Protein AF-A0A928H5A0-F1 (afdb_monomer)

Solvent-accessible surface area (backbone atoms only — not comparable to full-atom values): 13678 Å² total; per-residue (Å²): 133,86,85,81,80,83,84,79,77,82,73,84,65,87,88,80,68,80,85,74,79,87,71,82,87,74,83,86,79,90,77,92,76,85,83,82,82,86,88,81,86,90,82,89,84,84,91,77,84,89,78,92,80,85,87,81,95,70,98,66,82,76,74,80,77,71,81,74,79,75,73,83,74,81,59,78,70,88,82,48,102,84,57,83,50,52,61,62,89,59,75,51,69,45,74,46,81,46,41,44,60,44,55,67,36,49,32,40,44,35,41,38,44,30,58,39,36,42,27,68,30,45,38,36,37,41,37,41,32,45,30,36,40,34,24,37,31,39,40,41,39,38,29,46,39,32,34,21,41,37,27,64,19,38,42,36,24,47,32,38,39,19,34,28,36,47,21,40,41,40,28,45,32,37,38,29,27,82,68,70,47,49,92,68,46,81,84,61,82,82,64,81,82,34,60,20,38,39,38,27,46,35,36,38,32,69,55,36,27,42,36,36,17,66,37,26,38,24,85,70,25,96,63,38,67,31,64,51,49,41,72,28,113

Radius of gyration: 24.2 Å; Cα contacts (8 Å, |Δi|>4): 482; chains: 1; bounding box: 62×58×75 Å

Secondary structure (DSSP, 8-state):
------------S---------PPPPPPP-----------S------------------------------------TTSTT-------S---EEEEEEEEE-S-SEEEEEEEEEEEE-SSEEEEEEEEEEEEEEEEEEEEEEEEEEEEEE-SEEEEEEEEEEEE-SEEEEEEEEE-TTTTTTT-TT--------EEEEEEEEEESSSEEEEEEEEE-TTSSSSEEEEEEEE-

Mean predicted aligned error: 14.77 Å

Sequence (233 aa):
MPESWLLVEKSDKCVVTPESPEIPEASPEKNDFQLISNDNLFAENVDFFPADDPERDVPGVLPAQSDEKKSPVYLQLQYIPFLDYYVYSKEENVTGLAFGYHLPQREINGVSVALLQLFNNEKNGFSVSLIDLCGNFCGMSMFLAGGAVNNDGCLVGLWNVTENNRGVQIGIFNQAAAKAMENFSPDMEISERGFGVQAGLINYSDSPGIQFGLWNSNPNSLIPHFPIFNICL

Structure (mmCIF, N/CA/C/O backbone):
data_AF-A0A928H5A0-F1
#
_entry.id   AF-A0A928H5A0-F1
#
loop_
_atom_site.group_PDB
_atom_site.id
_atom_site.type_symbol
_atom_site.label_atom_id
_atom_site.label_alt_id
_atom_site.label_comp_id
_atom_site.label_asym_id
_atom_site.label_entity_id
_atom_site.label_seq_id
_atom_site.pdbx_PDB_ins_code
_atom_site.Cartn_x
_atom_site.Cartn_y
_atom_site.Cartn_z
_atom_site.occupancy
_atom_site.B_iso_or_equiv
_atom_site.auth_seq_id
_atom_site.auth_comp_id
_atom_site.auth_asym_id
_atom_site.auth_atom_id
_atom_site.pdbx_PDB_model_num
ATOM 1 N N . MET A 1 1 ? -28.726 -24.945 30.858 1.00 41.50 1 MET A N 1
ATOM 2 C CA . MET A 1 1 ? -28.192 -24.755 29.493 1.00 41.50 1 MET A CA 1
ATOM 3 C C . MET A 1 1 ? -26.720 -24.423 29.661 1.00 41.50 1 MET A C 1
ATOM 5 O O . MET A 1 1 ? -26.465 -23.525 30.452 1.00 41.50 1 MET A O 1
ATOM 9 N N . PRO A 1 2 ? -25.766 -25.175 29.088 1.00 44.97 2 PRO A N 1
ATOM 10 C CA . PRO A 1 2 ? -24.357 -24.857 29.266 1.00 44.97 2 PRO A CA 1
ATOM 11 C C . PRO A 1 2 ? -23.933 -23.799 28.242 1.00 44.97 2 PRO A C 1
ATOM 13 O O . PRO A 1 2 ? -24.264 -23.901 27.062 1.00 44.97 2 PRO A O 1
ATOM 16 N N . GLU A 1 3 ? -23.231 -22.778 28.720 1.00 41.94 3 GLU A N 1
ATOM 17 C CA . GLU A 1 3 ? -22.610 -21.734 27.910 1.00 41.94 3 GLU A CA 1
ATOM 18 C C . GLU A 1 3 ? -21.388 -22.320 27.194 1.00 41.94 3 GLU A C 1
ATOM 20 O O . GLU A 1 3 ? -20.433 -22.769 27.829 1.00 41.94 3 GLU A O 1
ATOM 25 N N . SER A 1 4 ? -21.426 -22.361 25.863 1.00 37.62 4 SER A N 1
ATOM 26 C CA . SER A 1 4 ? -20.261 -22.688 25.044 1.00 37.62 4 SER A CA 1
ATOM 27 C C . SER A 1 4 ? -19.461 -21.413 24.788 1.00 37.62 4 SER A C 1
ATOM 29 O O . SER A 1 4 ? -19.920 -20.526 24.069 1.00 37.62 4 SER A O 1
ATOM 31 N N . TRP A 1 5 ? -18.268 -21.331 25.369 1.00 30.44 5 TRP A N 1
ATOM 32 C CA . TRP A 1 5 ? -17.300 -20.274 25.092 1.00 30.44 5 TRP A CA 1
ATOM 33 C C . TRP A 1 5 ? -16.600 -20.569 23.762 1.00 30.44 5 TRP A C 1
ATOM 35 O O . TRP A 1 5 ? -16.029 -21.645 23.584 1.00 30.44 5 TRP A O 1
ATOM 45 N N . LEU A 1 6 ? -16.670 -19.626 22.822 1.00 28.92 6 LEU A N 1
ATOM 46 C CA . LEU A 1 6 ? -15.953 -19.694 21.552 1.00 28.92 6 LEU A CA 1
ATOM 47 C C . LEU A 1 6 ? -14.521 -19.189 21.791 1.00 28.92 6 LEU A C 1
ATOM 49 O O . LEU A 1 6 ? -14.300 -17.992 21.963 1.00 28.92 6 LEU A O 1
ATOM 53 N N . LEU A 1 7 ? -13.557 -20.106 21.854 1.00 27.73 7 LEU A N 1
ATOM 54 C CA . LEU A 1 7 ? -12.134 -19.771 21.838 1.00 27.73 7 LEU A CA 1
ATOM 55 C C . LEU A 1 7 ? -11.761 -19.362 20.410 1.00 27.73 7 LEU A C 1
ATOM 57 O O . LEU A 1 7 ? -11.693 -20.205 19.520 1.00 27.73 7 LEU A O 1
ATOM 61 N N . VAL A 1 8 ? -11.563 -18.062 20.191 1.00 31.52 8 VAL A N 1
ATOM 62 C CA . VAL A 1 8 ? -10.936 -17.548 18.970 1.00 31.52 8 VAL A CA 1
ATOM 63 C C . VAL A 1 8 ? -9.432 -17.568 19.206 1.00 31.52 8 VAL A C 1
ATOM 65 O O . VAL A 1 8 ? -8.912 -16.813 20.026 1.00 31.52 8 VAL A O 1
ATOM 68 N N . GLU A 1 9 ? -8.749 -18.487 18.534 1.00 31.48 9 GLU A N 1
ATOM 69 C CA . GLU A 1 9 ? -7.294 -18.588 18.543 1.00 31.48 9 GLU A CA 1
ATOM 70 C C . GLU A 1 9 ? -6.716 -17.376 17.792 1.00 31.48 9 GLU A C 1
ATOM 72 O O . GLU A 1 9 ? -7.108 -17.097 16.656 1.00 31.48 9 GLU A O 1
ATOM 77 N N . LYS A 1 10 ? -5.826 -16.610 18.436 1.00 33.09 10 LYS A N 1
ATOM 78 C CA . LYS A 1 10 ? -5.051 -15.562 17.760 1.00 33.09 10 LYS A CA 1
ATOM 79 C C . LYS A 1 10 ? -4.109 -16.248 16.772 1.00 33.09 10 LYS A C 1
ATOM 81 O O . LYS A 1 10 ? -3.171 -16.915 17.197 1.00 33.09 10 LYS A O 1
ATOM 86 N N . SER A 1 11 ? -4.353 -16.100 15.471 1.00 35.69 11 SER A N 1
ATOM 87 C CA . SER A 1 11 ? -3.344 -16.442 14.471 1.00 35.69 11 SER A CA 1
ATOM 88 C C . SER A 1 11 ? -2.345 -15.293 14.402 1.00 35.69 11 SER A C 1
ATOM 90 O O . SER A 1 11 ? -2.571 -14.294 13.717 1.00 35.69 11 SER A O 1
ATOM 92 N N . ASP A 1 12 ? -1.257 -15.413 15.150 1.00 39.09 12 ASP A N 1
ATOM 93 C CA . ASP A 1 12 ? -0.116 -14.530 14.977 1.00 39.09 12 ASP A CA 1
ATOM 94 C C . ASP A 1 12 ? 0.499 -14.855 13.608 1.00 39.09 12 ASP A C 1
ATOM 96 O O . ASP A 1 12 ? 0.921 -15.988 13.371 1.00 39.09 12 ASP A O 1
ATOM 100 N N . LYS A 1 13 ? 0.562 -13.845 12.734 1.00 46.81 13 LYS A N 1
ATOM 101 C CA . LYS A 1 13 ? 1.105 -13.838 11.361 1.00 46.81 13 LYS A CA 1
ATOM 102 C C . LYS A 1 13 ? 0.076 -14.088 10.260 1.00 46.81 13 LYS A C 1
ATOM 104 O O . LYS A 1 13 ? -0.617 -15.103 10.215 1.00 46.81 13 LYS A O 1
ATOM 109 N N . CYS A 1 14 ? 0.082 -13.183 9.282 1.00 44.22 14 CYS A N 1
ATOM 110 C CA . CYS A 1 14 ? -0.373 -13.503 7.940 1.00 44.22 14 CYS A CA 1
ATOM 111 C C . CYS A 1 14 ? 0.508 -14.623 7.391 1.00 44.22 14 CYS A C 1
ATOM 113 O O . CYS A 1 14 ? 1.639 -14.405 6.964 1.00 44.22 14 CYS A O 1
ATOM 115 N N . VAL A 1 15 ? 0.002 -15.853 7.478 1.00 42.94 15 VAL A N 1
ATOM 116 C CA . VAL A 1 15 ? 0.653 -17.044 6.935 1.00 42.94 15 VAL A CA 1
ATOM 117 C C . VAL A 1 15 ? 0.551 -16.983 5.415 1.00 42.94 15 VAL A C 1
ATOM 119 O O . VAL A 1 15 ? -0.322 -17.586 4.799 1.00 42.94 15 VAL A O 1
ATOM 122 N N . VAL A 1 16 ? 1.458 -16.228 4.806 1.00 42.97 16 VAL A N 1
ATOM 123 C CA . VAL A 1 16 ? 1.854 -16.412 3.412 1.00 42.97 16 VAL A CA 1
ATOM 124 C C . VAL A 1 16 ? 3.379 -16.441 3.369 1.00 42.97 16 VAL A C 1
ATOM 126 O O . VAL A 1 16 ? 4.033 -15.532 2.877 1.00 42.97 16 VAL A O 1
ATOM 129 N N . THR A 1 17 ? 3.969 -17.503 3.913 1.00 39.25 17 THR A N 1
ATOM 130 C CA . THR A 1 17 ? 5.340 -17.892 3.570 1.00 39.25 17 THR A CA 1
ATOM 131 C C . THR A 1 17 ? 5.274 -19.244 2.871 1.00 39.25 17 THR A C 1
ATOM 133 O O . THR A 1 17 ? 4.895 -20.221 3.521 1.00 39.25 17 THR A O 1
ATOM 136 N N . PRO A 1 18 ? 5.635 -19.365 1.580 1.00 39.75 18 PRO A N 1
ATOM 137 C CA . PRO A 1 18 ? 6.212 -20.622 1.133 1.00 39.75 18 PRO A CA 1
ATOM 138 C C . PRO A 1 18 ? 7.472 -20.851 1.976 1.00 39.75 18 PRO A C 1
ATOM 140 O O . PRO A 1 18 ? 8.288 -19.940 2.119 1.00 39.75 18 PRO A O 1
ATOM 143 N N . GLU A 1 19 ? 7.595 -22.022 2.597 1.00 34.44 19 GLU A N 1
ATOM 144 C CA . GLU A 1 19 ? 8.807 -22.411 3.320 1.00 34.44 19 GLU A CA 1
ATOM 145 C C . GLU A 1 19 ? 10.013 -22.230 2.384 1.00 34.44 19 GLU A C 1
ATOM 147 O O . GLU A 1 19 ? 10.126 -22.897 1.353 1.00 34.44 19 GLU A O 1
ATOM 152 N N . SER A 1 20 ? 10.877 -21.264 2.702 1.00 44.88 20 SER A N 1
ATOM 153 C CA . SER A 1 20 ? 12.145 -21.077 2.003 1.00 44.88 20 SER A CA 1
ATOM 154 C C . SER A 1 20 ? 13.068 -22.244 2.370 1.00 44.88 20 SER A C 1
ATOM 156 O O . SER A 1 20 ? 13.156 -22.574 3.556 1.00 44.88 20 SER A O 1
ATOM 158 N N . PRO A 1 21 ? 13.743 -22.896 1.406 1.00 49.06 21 PRO A N 1
ATOM 159 C CA . PRO A 1 21 ? 14.690 -23.960 1.711 1.00 49.06 21 PRO A CA 1
ATOM 160 C C . PRO A 1 21 ? 15.817 -23.426 2.603 1.00 49.06 21 PRO A C 1
ATOM 162 O O . PRO A 1 21 ? 16.403 -22.385 2.312 1.00 49.06 21 PRO A O 1
ATOM 165 N N . GLU A 1 22 ? 16.113 -24.157 3.681 1.00 44.28 22 GLU A N 1
ATOM 166 C CA . GLU A 1 22 ? 17.190 -23.854 4.627 1.00 44.28 22 GLU A CA 1
ATOM 167 C C . GLU A 1 22 ? 18.517 -23.635 3.880 1.00 44.28 22 GLU A C 1
ATOM 169 O O . GLU A 1 22 ? 19.113 -24.564 3.329 1.00 44.28 22 GLU A O 1
ATOM 174 N N . ILE A 1 23 ? 18.982 -22.384 3.846 1.00 55.59 23 ILE A N 1
ATOM 175 C CA . ILE A 1 23 ? 20.331 -22.041 3.397 1.00 55.59 23 ILE A CA 1
ATOM 176 C C . ILE A 1 23 ? 21.262 -22.262 4.599 1.00 55.59 23 ILE A C 1
ATOM 178 O O . ILE A 1 23 ? 20.993 -21.712 5.668 1.00 55.59 23 ILE A O 1
ATOM 182 N N . PRO A 1 24 ? 22.342 -23.053 4.470 1.00 51.69 24 PRO A N 1
ATOM 183 C CA . PRO A 1 24 ? 23.250 -23.326 5.578 1.00 51.69 24 PRO A CA 1
ATOM 184 C C . PRO A 1 24 ? 23.910 -22.042 6.100 1.00 51.69 24 PRO A C 1
ATOM 186 O O . PRO A 1 24 ? 24.452 -21.250 5.328 1.00 51.69 24 PRO A O 1
ATOM 189 N N . GLU A 1 25 ? 23.876 -21.873 7.424 1.00 47.62 25 GLU A N 1
ATOM 190 C CA . GLU A 1 25 ? 24.468 -20.753 8.157 1.00 47.62 25 GLU A CA 1
ATOM 191 C C . GLU A 1 25 ? 25.970 -20.611 7.858 1.00 47.62 25 GLU A C 1
ATOM 193 O O . GLU A 1 25 ? 26.783 -21.483 8.178 1.00 47.62 25 GLU A O 1
ATOM 198 N N . ALA A 1 26 ? 26.353 -19.480 7.264 1.00 53.47 26 ALA A N 1
ATOM 199 C CA . ALA A 1 26 ? 27.740 -19.036 7.207 1.00 53.47 26 ALA A CA 1
ATOM 200 C C . ALA A 1 26 ? 28.084 -18.275 8.501 1.00 53.47 26 ALA A C 1
ATOM 202 O O . ALA A 1 26 ? 27.326 -17.413 8.945 1.00 53.47 26 ALA A O 1
ATOM 203 N N . SER A 1 27 ? 29.229 -18.597 9.112 1.00 51.09 27 SER A N 1
ATOM 204 C CA . SER A 1 27 ? 29.664 -18.008 10.386 1.00 51.09 27 SER A CA 1
ATOM 205 C C . SER A 1 27 ? 29.883 -16.491 10.288 1.00 51.09 27 SER A C 1
ATOM 207 O O . SER A 1 27 ? 30.491 -16.049 9.310 1.00 51.09 27 SER A O 1
ATOM 209 N N . PRO A 1 28 ? 29.491 -15.697 11.301 1.00 54.00 28 PRO A N 1
ATOM 210 C CA . PRO A 1 28 ? 29.568 -14.246 11.221 1.00 54.00 28 PRO A CA 1
ATOM 211 C C . PRO A 1 28 ? 31.008 -13.742 11.376 1.00 54.00 28 PRO A C 1
ATOM 213 O O . PRO A 1 28 ? 31.674 -13.983 12.386 1.00 54.00 28 PRO A O 1
ATOM 216 N N . GLU A 1 29 ? 31.467 -12.991 10.377 1.00 49.50 29 GLU A N 1
ATOM 217 C CA . GLU A 1 29 ? 32.662 -12.154 10.448 1.00 49.50 29 GLU A CA 1
ATOM 218 C C . GLU A 1 29 ? 32.282 -10.829 11.137 1.00 49.50 29 GLU A C 1
ATOM 220 O O . GLU A 1 29 ? 31.370 -10.120 10.707 1.00 49.50 29 GLU A O 1
ATOM 225 N N . LYS A 1 30 ? 32.927 -10.526 12.271 1.00 41.84 30 LYS A N 1
ATOM 226 C CA . LYS A 1 30 ? 32.688 -9.310 13.062 1.00 41.84 30 LYS A CA 1
ATOM 227 C C . LYS A 1 30 ? 33.151 -8.073 12.291 1.00 41.84 30 LYS A C 1
ATOM 229 O O . LYS A 1 30 ? 34.352 -7.887 12.121 1.00 41.84 30 LYS A O 1
ATOM 234 N N . ASN A 1 31 ? 32.218 -7.195 11.933 1.00 41.00 31 ASN A N 1
ATOM 235 C CA . ASN A 1 31 ? 32.516 -5.820 11.541 1.00 41.00 31 ASN A CA 1
ATOM 236 C C . ASN A 1 31 ? 32.052 -4.865 12.646 1.00 41.00 31 ASN A C 1
ATOM 238 O O . ASN A 1 31 ? 30.856 -4.673 12.856 1.00 41.00 31 ASN A O 1
ATOM 242 N N . ASP A 1 32 ? 33.017 -4.274 13.350 1.00 40.28 32 ASP A N 1
ATOM 243 C CA . ASP A 1 32 ? 32.800 -3.208 14.325 1.00 40.28 32 ASP A CA 1
ATOM 244 C C . ASP A 1 32 ? 32.528 -1.889 13.582 1.00 40.28 32 ASP A C 1
ATOM 246 O O . ASP A 1 32 ? 33.452 -1.215 13.124 1.00 40.28 32 ASP A O 1
ATOM 250 N N . PHE A 1 33 ? 31.256 -1.504 13.461 1.00 34.72 33 PHE A N 1
ATOM 251 C CA . PHE A 1 33 ? 30.864 -0.152 13.057 1.00 34.72 33 PHE A CA 1
ATOM 252 C C . PHE A 1 33 ? 30.368 0.625 14.280 1.00 34.72 33 PHE A C 1
ATOM 254 O O . PHE A 1 33 ? 29.352 0.288 14.883 1.00 34.72 33 PHE A O 1
ATOM 261 N N . GLN A 1 34 ? 31.100 1.680 14.645 1.00 34.31 34 GLN A N 1
ATOM 262 C CA . GLN A 1 34 ? 30.670 2.662 15.639 1.00 34.31 34 GLN A CA 1
ATOM 263 C C . GLN A 1 34 ? 29.741 3.683 14.973 1.00 34.31 34 GLN A C 1
ATOM 265 O O . GLN A 1 34 ? 30.160 4.428 14.087 1.00 34.31 34 GLN A O 1
ATOM 270 N N . LEU A 1 35 ? 28.484 3.726 15.413 1.00 33.41 35 LEU A N 1
ATOM 271 C CA . LEU A 1 35 ? 27.565 4.824 15.123 1.00 33.41 35 LEU A CA 1
ATOM 272 C C . LEU A 1 35 ? 27.894 6.000 16.051 1.00 33.41 35 LEU A C 1
ATOM 274 O O . LEU A 1 35 ? 27.814 5.882 17.271 1.00 33.41 35 LEU A O 1
ATOM 278 N N . ILE A 1 36 ? 28.274 7.132 15.460 1.00 37.38 36 ILE A N 1
ATOM 279 C CA . ILE A 1 36 ? 28.387 8.422 16.144 1.00 37.38 36 ILE A CA 1
ATOM 280 C C . ILE A 1 36 ? 26.985 9.044 16.134 1.00 37.38 36 ILE A C 1
ATOM 282 O O . ILE A 1 36 ? 26.473 9.357 15.058 1.00 37.38 36 ILE A O 1
ATOM 286 N N . SER A 1 37 ? 26.356 9.203 17.305 1.00 38.47 37 SER A N 1
ATOM 287 C CA . SER A 1 37 ? 25.115 9.975 17.431 1.00 38.47 37 SER A CA 1
ATOM 288 C C . SER A 1 37 ? 25.428 11.473 17.360 1.00 38.47 37 SER A C 1
ATOM 290 O O . SER A 1 37 ? 26.346 11.970 18.014 1.00 38.47 37 SER A O 1
ATOM 292 N N . ASN A 1 38 ? 24.678 12.199 16.529 1.00 35.91 38 ASN A N 1
ATOM 293 C CA . ASN A 1 38 ? 24.663 13.660 16.505 1.00 35.91 38 ASN A CA 1
ATOM 294 C C . ASN A 1 38 ? 23.478 14.140 17.349 1.00 35.91 38 ASN A C 1
ATOM 296 O O . ASN A 1 38 ? 22.440 14.529 16.820 1.00 35.91 38 ASN A O 1
ATOM 300 N N . ASP A 1 39 ? 23.653 14.120 18.666 1.00 39.00 39 ASP A N 1
ATOM 301 C CA . ASP A 1 39 ? 22.759 14.791 19.605 1.00 39.00 39 ASP A CA 1
ATOM 302 C C . ASP A 1 39 ? 23.260 16.222 19.786 1.00 39.00 39 ASP A C 1
ATOM 304 O O . ASP A 1 39 ? 24.138 16.461 20.605 1.00 39.00 39 ASP A O 1
ATOM 308 N N . ASN A 1 40 ? 22.785 17.158 18.959 1.00 40.72 40 ASN A N 1
ATOM 309 C CA . ASN A 1 40 ? 22.860 18.603 19.206 1.00 40.72 40 ASN A CA 1
ATOM 310 C C . ASN A 1 40 ? 22.109 19.349 18.103 1.00 40.72 40 ASN A C 1
ATOM 312 O O . ASN A 1 40 ? 22.703 19.687 17.084 1.00 40.72 40 ASN A O 1
ATOM 316 N N . LEU A 1 41 ? 20.820 19.619 18.308 1.00 38.72 41 LEU A N 1
ATOM 317 C CA . LEU A 1 41 ? 20.119 20.803 17.795 1.00 38.72 41 LEU A CA 1
ATOM 318 C C . LEU A 1 41 ? 18.719 20.821 18.425 1.00 38.72 41 LEU A C 1
ATOM 320 O O . LEU A 1 41 ? 17.993 19.841 18.324 1.00 38.72 41 LEU A O 1
ATOM 324 N N . PHE A 1 42 ? 18.370 21.949 19.052 1.00 37.38 42 PHE A N 1
ATOM 325 C CA . PHE A 1 42 ? 17.118 22.264 19.766 1.00 37.38 42 PHE A CA 1
ATOM 326 C C . PHE A 1 42 ? 17.074 21.976 21.277 1.00 37.38 42 PHE A C 1
ATOM 328 O O . PHE A 1 42 ? 16.190 21.299 21.790 1.00 37.38 42 PHE A O 1
ATOM 335 N N . ALA A 1 43 ? 17.971 22.635 22.007 1.00 36.62 43 ALA A N 1
ATOM 336 C CA . ALA A 1 43 ? 17.655 23.212 23.313 1.00 36.62 43 ALA A CA 1
ATOM 337 C C . ALA A 1 43 ? 18.033 24.704 23.272 1.00 36.62 43 ALA A C 1
ATOM 339 O O . ALA A 1 43 ? 18.949 25.036 22.523 1.00 36.62 43 ALA A O 1
ATOM 340 N N . GLU A 1 44 ? 17.328 25.530 24.061 1.00 35.38 44 GLU A N 1
ATOM 341 C CA . GLU A 1 44 ? 17.400 27.004 24.247 1.00 35.38 44 GLU A CA 1
ATOM 342 C C . GLU A 1 44 ? 16.158 27.751 23.701 1.00 35.38 44 GLU A C 1
ATOM 344 O O . GLU A 1 44 ? 15.807 27.606 22.537 1.00 35.38 44 GLU A O 1
ATOM 349 N N . ASN A 1 45 ? 15.399 28.583 24.429 1.00 34.81 45 ASN A N 1
ATOM 350 C CA . ASN A 1 45 ? 15.521 29.183 25.763 1.00 34.81 45 ASN A CA 1
ATOM 351 C C . ASN A 1 45 ? 14.118 29.600 26.256 1.00 34.81 45 ASN A C 1
ATOM 353 O O . ASN A 1 45 ? 13.420 30.321 25.542 1.00 34.81 45 ASN A O 1
ATOM 357 N N . VAL A 1 46 ? 13.727 29.232 27.481 1.00 37.25 46 VAL A N 1
ATOM 358 C CA . VAL A 1 46 ? 12.761 30.015 28.275 1.00 37.25 46 VAL A CA 1
ATOM 359 C C . VAL A 1 46 ? 13.254 30.037 29.718 1.00 37.25 46 VAL A C 1
ATOM 361 O O . VAL A 1 46 ? 13.154 29.047 30.439 1.00 37.25 46 VAL A O 1
ATOM 364 N N . ASP A 1 47 ? 13.800 31.185 30.104 1.00 37.62 47 ASP A N 1
ATOM 365 C CA . ASP A 1 47 ? 14.247 31.502 31.454 1.00 37.62 47 ASP A CA 1
ATOM 366 C C . ASP A 1 47 ? 13.058 31.669 32.411 1.00 37.62 47 ASP A C 1
ATOM 368 O O . ASP A 1 47 ? 12.122 32.423 32.134 1.00 37.62 47 ASP A O 1
ATOM 372 N N . PHE A 1 48 ? 13.136 31.042 33.585 1.00 42.06 48 PHE A N 1
ATOM 373 C CA . PHE A 1 48 ? 12.395 31.466 34.773 1.00 42.06 48 PHE A CA 1
ATOM 374 C C . PHE A 1 48 ? 13.370 31.658 35.940 1.00 42.06 48 PHE A C 1
ATOM 376 O O . PHE A 1 48 ? 14.236 30.826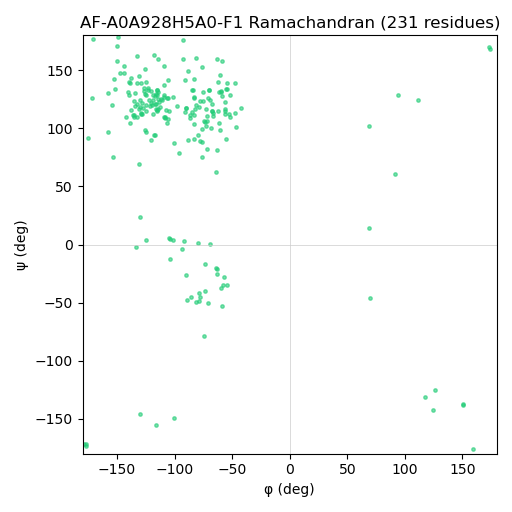 36.199 1.00 42.06 48 PHE A O 1
ATOM 383 N N . PHE A 1 49 ? 13.221 32.805 36.603 1.00 43.59 49 PHE A N 1
ATOM 384 C CA . PHE A 1 49 ? 14.030 33.301 37.719 1.00 43.59 49 PHE A CA 1
ATOM 385 C C . PHE A 1 49 ? 14.050 32.368 38.947 1.00 43.59 49 PHE A C 1
ATOM 387 O O . PHE A 1 49 ? 13.116 31.585 39.139 1.00 43.59 49 PHE A O 1
ATOM 394 N N . PRO A 1 50 ? 15.078 32.493 39.813 1.00 50.16 50 PRO A N 1
ATOM 395 C CA . PRO A 1 50 ? 15.305 31.597 40.935 1.00 50.16 50 PRO A CA 1
ATOM 396 C C . PRO A 1 50 ? 14.448 31.994 42.141 1.00 50.16 50 PRO A C 1
ATOM 398 O O . PRO A 1 50 ? 14.283 33.177 42.442 1.00 50.16 50 PRO A O 1
ATOM 401 N N . ALA A 1 51 ? 13.952 30.995 42.864 1.00 46.53 51 ALA A N 1
ATOM 402 C CA . ALA A 1 51 ? 13.573 31.149 44.258 1.00 46.53 51 ALA A CA 1
ATOM 403 C C . ALA A 1 51 ? 14.486 30.240 45.081 1.00 46.53 51 ALA A C 1
ATOM 405 O O . ALA A 1 51 ? 14.498 29.023 44.896 1.00 46.53 51 ALA A O 1
ATOM 406 N N . ASP A 1 52 ? 15.277 30.882 45.932 1.00 55.09 52 ASP A N 1
ATOM 407 C CA . ASP A 1 52 ? 16.043 30.276 47.009 1.00 55.09 52 ASP A CA 1
ATOM 408 C C . ASP A 1 52 ? 15.144 29.394 47.888 1.00 55.09 52 ASP A C 1
ATOM 410 O O . ASP A 1 52 ? 14.137 29.876 48.406 1.00 55.09 52 ASP A O 1
ATOM 414 N N . ASP A 1 53 ? 15.545 28.145 48.128 1.00 55.34 53 ASP A N 1
ATOM 415 C CA . ASP A 1 53 ? 15.308 27.505 49.427 1.00 55.34 53 ASP A CA 1
ATOM 416 C C . ASP A 1 53 ? 16.368 26.411 49.676 1.00 55.34 53 ASP A C 1
ATOM 418 O O . ASP A 1 53 ? 16.501 25.488 48.862 1.00 55.34 53 ASP A O 1
ATOM 422 N N . PRO A 1 54 ? 17.177 26.511 50.746 1.00 58.22 54 PRO A N 1
ATOM 423 C CA . PRO A 1 54 ? 18.189 25.523 51.074 1.00 58.22 54 PRO A CA 1
ATOM 424 C C . PRO A 1 54 ? 17.618 24.395 51.950 1.00 58.22 54 PRO A C 1
ATOM 426 O O . PRO A 1 54 ? 16.762 24.602 52.802 1.00 58.22 54 PRO A O 1
ATOM 429 N N . GLU A 1 55 ? 18.202 23.209 51.780 1.00 56.50 55 GLU A N 1
ATOM 430 C CA . GLU A 1 55 ? 18.193 22.085 52.726 1.00 56.50 55 GLU A CA 1
ATOM 431 C C . GLU A 1 55 ? 16.861 21.354 52.976 1.00 56.50 55 GLU A C 1
ATOM 433 O O . GLU A 1 55 ? 16.073 21.696 53.858 1.00 56.50 55 GLU A O 1
ATOM 438 N N . ARG A 1 56 ? 16.721 20.180 52.339 1.00 44.12 56 ARG A N 1
ATOM 439 C CA . ARG A 1 56 ? 16.233 18.972 53.031 1.00 44.12 56 ARG A CA 1
ATOM 440 C C . ARG A 1 56 ? 16.652 17.691 52.310 1.00 44.12 56 ARG A C 1
ATOM 442 O O . ARG A 1 56 ? 15.980 17.219 51.398 1.00 44.12 56 ARG A O 1
ATOM 449 N N . ASP A 1 57 ? 17.745 17.110 52.792 1.00 55.47 57 ASP A N 1
ATOM 450 C CA . ASP A 1 57 ? 18.078 15.702 52.588 1.00 55.47 57 ASP A CA 1
ATOM 451 C C . ASP A 1 57 ? 17.066 14.826 53.336 1.00 55.47 57 ASP A C 1
ATOM 453 O O . ASP A 1 57 ? 17.007 14.830 54.570 1.00 55.47 57 ASP A O 1
ATOM 457 N N . VAL A 1 58 ? 16.281 14.045 52.592 1.00 60.50 58 VAL A N 1
ATOM 458 C CA . VAL A 1 58 ? 15.576 12.878 53.131 1.00 60.50 58 VAL A CA 1
ATOM 459 C C . VAL A 1 58 ? 15.690 11.734 52.115 1.00 60.50 58 VAL A C 1
ATOM 461 O O . VAL A 1 58 ? 15.140 11.847 51.020 1.00 60.50 58 VAL A O 1
ATOM 464 N N . PRO A 1 59 ? 16.360 10.612 52.440 1.00 55.66 59 PRO A N 1
ATOM 465 C CA . PRO A 1 59 ? 16.347 9.421 51.602 1.00 55.66 59 PRO A CA 1
ATOM 466 C C . PRO A 1 59 ? 15.002 8.710 51.792 1.00 55.66 59 PRO A C 1
ATOM 468 O O . PRO A 1 59 ? 14.826 7.878 52.680 1.00 55.66 59 PRO A O 1
ATOM 471 N N . GLY A 1 60 ? 14.019 9.103 50.984 1.00 50.69 60 GLY A N 1
ATOM 472 C CA . GLY A 1 60 ? 12.691 8.505 50.940 1.00 50.69 60 GLY A CA 1
ATOM 473 C C . GLY A 1 60 ? 12.526 7.677 49.674 1.00 50.69 60 GLY A C 1
ATOM 474 O O . GLY A 1 60 ? 12.547 8.217 48.573 1.00 50.69 60 GLY A O 1
ATOM 475 N N . VAL A 1 61 ? 12.358 6.367 49.848 1.00 58.44 61 VAL A N 1
ATOM 476 C CA . VAL A 1 61 ? 11.894 5.422 48.826 1.00 58.44 61 VAL A CA 1
ATOM 477 C C . VAL A 1 61 ? 10.732 6.054 48.056 1.00 58.44 61 VAL A C 1
ATOM 479 O O . VAL A 1 61 ? 9.697 6.357 48.653 1.00 58.44 61 VAL A O 1
ATOM 482 N N . LEU A 1 62 ?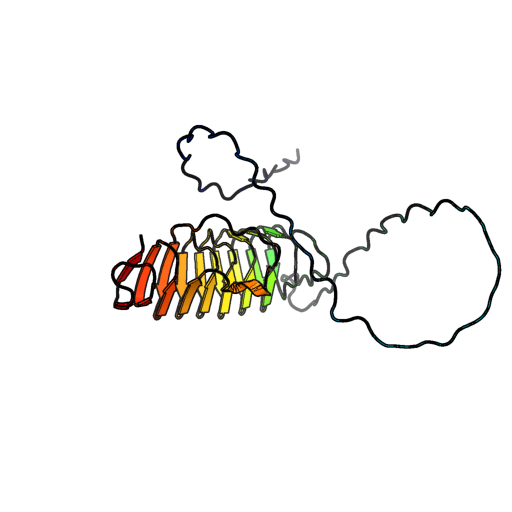 10.910 6.272 46.749 1.00 54.78 62 LEU A N 1
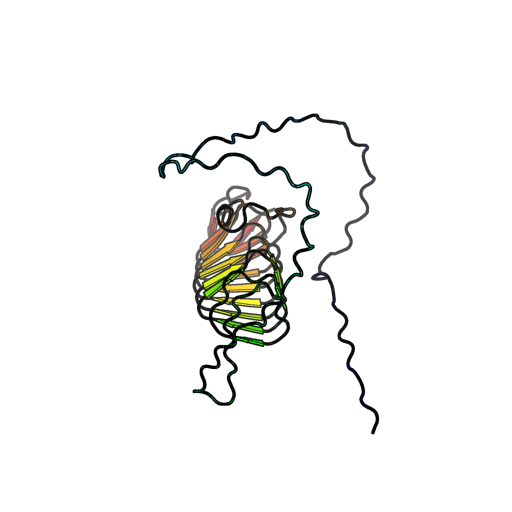ATOM 483 C CA . LEU A 1 62 ? 9.828 6.728 45.881 1.00 54.78 62 LEU A CA 1
ATOM 484 C C . LEU A 1 62 ? 8.677 5.715 46.003 1.00 54.78 62 LEU A C 1
ATOM 486 O O . LEU A 1 62 ? 8.909 4.522 45.779 1.00 54.78 62 LEU A O 1
ATOM 490 N N . PRO A 1 63 ? 7.458 6.134 46.387 1.00 55.56 63 PRO A N 1
ATOM 491 C CA . PRO A 1 63 ? 6.323 5.231 46.367 1.00 55.56 63 PRO A CA 1
ATOM 492 C C . PRO A 1 63 ? 6.137 4.760 44.928 1.00 55.56 63 PRO A C 1
ATOM 494 O O . PRO A 1 63 ? 6.152 5.573 44.002 1.00 55.56 63 PRO A O 1
ATOM 497 N N . ALA A 1 64 ? 5.994 3.445 44.749 1.00 56.62 64 ALA A N 1
ATOM 498 C CA . ALA A 1 64 ? 5.618 2.858 43.475 1.00 56.62 64 ALA A CA 1
ATOM 499 C C . ALA A 1 64 ? 4.413 3.637 42.940 1.00 56.62 64 ALA A C 1
ATOM 501 O O . ALA A 1 64 ? 3.351 3.636 43.569 1.00 56.62 64 ALA A O 1
ATOM 502 N N . GLN A 1 65 ? 4.600 4.359 41.832 1.00 45.38 65 GLN A N 1
ATOM 503 C CA . GLN A 1 65 ? 3.485 4.964 41.126 1.00 45.38 65 GLN A CA 1
ATOM 504 C C . GLN A 1 65 ? 2.597 3.807 40.690 1.00 45.38 65 GLN A C 1
ATOM 506 O O . GLN A 1 65 ? 2.952 3.029 39.811 1.00 45.38 65 GLN A O 1
ATOM 511 N N . SER A 1 66 ? 1.479 3.628 41.388 1.00 51.72 66 SER A N 1
ATOM 512 C CA . SER A 1 66 ? 0.439 2.728 40.932 1.00 51.72 66 SER A CA 1
ATOM 513 C C . SER A 1 66 ? -0.039 3.289 39.605 1.00 51.72 66 SER A C 1
ATOM 515 O O . SER A 1 66 ? -0.569 4.402 39.592 1.00 51.72 66 SER A O 1
ATOM 517 N N . ASP A 1 67 ? 0.179 2.549 38.521 1.00 47.38 67 ASP A N 1
ATOM 518 C CA . ASP A 1 67 ? -0.383 2.844 37.209 1.00 47.38 67 ASP A CA 1
ATOM 519 C C . ASP A 1 67 ? -1.902 2.935 37.351 1.00 47.38 67 ASP A C 1
ATOM 521 O O . ASP A 1 67 ? -2.634 1.941 37.311 1.00 47.38 67 ASP A O 1
ATOM 525 N N . GLU A 1 68 ? -2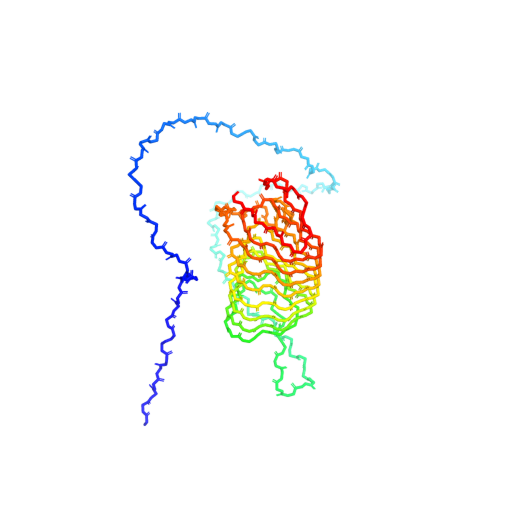.383 4.147 37.608 1.00 48.66 68 GLU A N 1
ATOM 526 C CA . GLU A 1 68 ? -3.792 4.428 37.755 1.00 48.66 68 GLU A CA 1
ATOM 527 C C . GLU A 1 68 ? -4.386 4.227 36.366 1.00 48.66 68 GLU A C 1
ATOM 529 O O . GLU A 1 68 ? -4.207 5.034 35.449 1.00 48.66 68 GLU A O 1
ATOM 534 N N . LYS A 1 69 ? -5.008 3.059 36.184 1.00 43.22 69 LYS A N 1
ATOM 535 C CA . LYS A 1 69 ? -5.627 2.615 34.942 1.00 43.22 69 LYS A CA 1
ATOM 536 C C . LYS A 1 69 ? -6.776 3.570 34.620 1.00 43.22 69 LYS A C 1
ATOM 538 O O . LYS A 1 69 ? -7.928 3.284 34.922 1.00 43.22 69 LYS A O 1
ATOM 543 N N . LYS A 1 70 ? -6.453 4.727 34.027 1.00 41.94 70 LYS A N 1
ATOM 544 C CA . LYS A 1 70 ? -7.427 5.719 33.566 1.00 41.94 70 LYS A CA 1
ATOM 545 C C . LYS A 1 70 ? -8.377 5.016 32.614 1.00 41.94 70 LYS A C 1
ATOM 547 O O . LYS A 1 70 ? -7.951 4.566 31.541 1.00 41.94 70 LYS A O 1
ATOM 552 N N . SER A 1 71 ? -9.623 4.890 33.057 1.00 38.66 71 SER A N 1
ATOM 553 C CA . SER A 1 71 ? -10.729 4.372 32.269 1.00 38.66 71 SER A CA 1
ATOM 554 C C . SER A 1 71 ? -10.848 5.200 30.988 1.00 38.66 71 SER A C 1
ATOM 556 O O . SER A 1 71 ? -10.755 6.429 31.064 1.00 38.66 71 SER A O 1
ATOM 558 N N . PRO A 1 72 ? -11.009 4.569 29.816 1.00 44.59 72 PRO A N 1
ATOM 559 C CA . PRO A 1 72 ? -11.213 5.297 28.570 1.00 44.59 72 PRO A CA 1
ATOM 560 C C . PRO A 1 72 ? -12.407 6.253 28.697 1.00 44.59 72 PRO A C 1
ATOM 562 O O . PRO A 1 72 ? -13.427 5.932 29.312 1.00 44.59 72 PRO A O 1
ATOM 565 N N . VAL A 1 73 ? -12.255 7.457 28.146 1.00 41.12 73 VAL A N 1
ATOM 566 C CA . VAL A 1 73 ? -13.325 8.456 28.089 1.00 41.12 73 VAL A CA 1
ATOM 567 C C . VAL A 1 73 ? -14.186 8.136 26.873 1.00 41.12 73 VAL A C 1
ATOM 569 O O . VAL A 1 73 ? -13.736 8.262 25.738 1.00 41.12 73 VAL A O 1
ATOM 572 N N . TYR A 1 74 ? -15.420 7.702 27.114 1.00 43.22 74 TYR A N 1
ATOM 573 C CA . TYR A 1 74 ? -16.382 7.374 26.068 1.00 43.22 74 TYR A CA 1
ATOM 574 C C . TYR A 1 74 ? -17.198 8.614 25.701 1.00 43.22 74 TYR A C 1
ATOM 576 O O . TYR A 1 74 ? -17.939 9.147 26.526 1.00 43.22 74 TYR A O 1
ATOM 584 N N . LEU A 1 75 ? -17.092 9.061 24.452 1.00 38.97 75 LEU A N 1
ATOM 585 C CA . LEU A 1 75 ? -17.972 10.076 23.877 1.00 38.97 75 LEU A CA 1
ATOM 586 C C . LEU A 1 75 ? -19.019 9.369 23.012 1.00 38.97 75 LEU A C 1
ATOM 588 O O . LEU A 1 75 ? -18.827 9.181 21.815 1.00 38.97 75 LEU A O 1
ATOM 592 N N . GLN A 1 76 ? -20.129 8.956 23.627 1.00 39.97 76 GLN A N 1
ATOM 593 C CA . GLN A 1 76 ? -21.295 8.488 22.877 1.00 39.97 76 GLN A CA 1
ATOM 594 C C . GLN A 1 76 ? -21.981 9.687 22.211 1.00 39.97 76 GLN A C 1
ATOM 596 O O . GLN A 1 76 ? -22.713 10.444 22.850 1.00 39.97 76 GLN A O 1
ATOM 601 N N . LEU A 1 77 ? -21.763 9.860 20.908 1.00 42.09 77 LEU A N 1
ATOM 602 C CA . LEU A 1 77 ? -22.579 10.743 20.075 1.00 42.09 77 LEU A CA 1
ATOM 603 C C . LEU A 1 77 ? -23.891 10.024 19.740 1.00 42.09 77 LEU A C 1
ATOM 605 O O . LEU A 1 77 ? -24.016 9.301 18.755 1.00 42.09 77 LEU A O 1
ATOM 609 N N . GLN A 1 78 ? -24.874 10.202 20.616 1.00 37.19 78 GLN A N 1
ATOM 610 C CA . GLN A 1 78 ? -26.171 9.537 20.573 1.00 37.19 78 GLN A CA 1
ATOM 611 C C . GLN A 1 78 ? -27.084 10.162 19.499 1.00 37.19 78 GLN A C 1
ATOM 613 O O . GLN A 1 78 ? -27.991 10.920 19.822 1.00 37.19 78 GLN A O 1
ATOM 618 N N . TYR A 1 79 ? -26.843 9.887 18.212 1.00 42.25 79 TYR A N 1
ATOM 619 C CA . TYR A 1 79 ? -27.781 10.281 17.140 1.00 42.25 79 TYR A CA 1
ATOM 620 C C . TYR A 1 79 ? -28.100 9.189 16.110 1.00 42.25 79 TYR A C 1
ATOM 622 O O . TYR A 1 79 ? -28.965 9.388 15.259 1.00 42.25 79 TYR A O 1
ATOM 630 N N . ILE A 1 80 ? -27.495 8.003 16.223 1.00 46.53 80 ILE A N 1
ATOM 631 C CA . ILE A 1 80 ? -27.876 6.816 15.449 1.00 46.53 80 ILE A CA 1
ATOM 632 C C . ILE A 1 80 ? -27.894 5.624 16.420 1.00 46.53 80 ILE A C 1
ATOM 634 O O . ILE A 1 80 ? -26.834 5.232 16.899 1.00 46.53 80 ILE A O 1
ATOM 638 N N . PRO A 1 81 ? -29.060 5.033 16.745 1.00 48.06 81 PRO A N 1
ATOM 639 C CA . PRO A 1 81 ? -29.197 4.075 17.852 1.00 48.06 81 PRO A CA 1
ATOM 640 C C . PRO A 1 81 ? -28.505 2.716 17.635 1.00 48.06 81 PRO A C 1
ATOM 642 O O . PRO A 1 81 ? -28.593 1.853 18.500 1.00 48.06 81 PRO A O 1
ATOM 645 N N . PHE A 1 82 ? -27.840 2.511 16.497 1.00 50.44 82 PHE A N 1
ATOM 646 C CA . PHE A 1 82 ? -27.115 1.283 16.154 1.00 50.44 82 PHE A CA 1
ATOM 647 C C . PHE A 1 82 ? -25.646 1.526 15.777 1.00 50.44 82 PHE A C 1
ATOM 649 O O . PHE A 1 82 ? -24.972 0.592 15.350 1.00 50.44 82 PHE A O 1
ATOM 656 N N . LEU A 1 83 ? -25.159 2.767 15.878 1.00 42.31 83 LEU A N 1
ATOM 657 C CA . LEU A 1 83 ? -23.795 3.115 15.492 1.00 42.31 83 LEU A CA 1
ATOM 658 C C . LEU A 1 83 ? -23.032 3.614 16.718 1.00 42.31 83 LEU A C 1
ATOM 660 O O . LEU A 1 83 ? -23.100 4.792 17.068 1.00 42.31 83 LEU A O 1
ATOM 664 N N . ASP A 1 84 ? -22.311 2.703 17.366 1.00 45.44 84 ASP A N 1
ATOM 665 C CA . ASP A 1 84 ? -21.376 3.071 18.421 1.00 45.44 84 ASP A CA 1
ATOM 666 C C . ASP A 1 84 ? -20.157 3.750 17.790 1.00 45.44 84 ASP A C 1
ATOM 668 O O . ASP A 1 84 ? -19.368 3.151 17.057 1.00 45.44 84 ASP A O 1
ATOM 672 N N . TYR A 1 85 ? -20.045 5.051 18.039 1.00 47.59 85 TYR A N 1
ATOM 673 C CA . TYR A 1 85 ? -18.912 5.857 17.622 1.00 47.59 85 TYR A CA 1
ATOM 674 C C . TYR A 1 85 ? -17.870 5.851 18.738 1.00 47.59 85 TYR A C 1
ATOM 676 O O . TYR A 1 85 ? -18.115 6.380 19.824 1.00 47.59 85 TYR A O 1
ATOM 684 N N . TYR A 1 86 ? -16.708 5.257 18.478 1.00 53.84 86 TYR A N 1
ATOM 685 C CA . TYR A 1 86 ? -15.626 5.189 19.452 1.00 53.84 86 TYR A CA 1
ATOM 686 C C . TYR A 1 86 ? -14.513 6.158 19.062 1.00 53.84 86 TYR A C 1
ATOM 688 O O . TYR A 1 86 ? -13.757 5.921 18.124 1.00 53.84 86 TYR A O 1
ATOM 696 N N . VAL A 1 87 ? -14.378 7.249 19.819 1.00 54.34 87 VAL A N 1
ATOM 697 C CA . VAL A 1 87 ? -13.155 8.062 19.796 1.00 54.34 87 VAL A CA 1
ATOM 698 C C . VAL A 1 87 ? -12.154 7.395 20.729 1.00 54.34 87 VAL A C 1
ATOM 700 O O . VAL A 1 87 ? -12.145 7.645 21.934 1.00 54.34 87 VAL A O 1
ATOM 703 N N . TYR A 1 88 ? -11.332 6.502 20.189 1.00 54.06 88 TYR A N 1
ATOM 704 C CA . TYR A 1 88 ? -10.250 5.903 20.960 1.00 54.06 88 TYR A CA 1
ATOM 705 C C . TYR A 1 88 ? -9.123 6.927 21.131 1.00 54.06 88 TYR A C 1
ATOM 707 O O . TYR A 1 88 ? -8.391 7.231 20.197 1.00 54.06 88 TYR A O 1
ATOM 715 N N . SER A 1 89 ? -8.992 7.472 22.341 1.00 47.94 89 SER A N 1
ATOM 716 C CA . SER A 1 89 ? -7.892 8.371 22.729 1.00 47.94 89 SER A CA 1
ATOM 717 C C . SER A 1 89 ? -6.698 7.621 23.345 1.00 47.94 89 SER A C 1
ATOM 719 O O . SER A 1 89 ? -5.760 8.260 23.818 1.00 47.94 89 SER A O 1
ATOM 721 N N . LYS A 1 90 ? -6.737 6.284 23.413 1.00 52.53 90 LYS A N 1
ATOM 722 C CA . LYS A 1 90 ? -5.732 5.466 24.104 1.00 52.53 90 LYS A CA 1
ATOM 723 C C . LYS A 1 90 ? -5.248 4.328 23.205 1.00 52.53 90 LYS A C 1
ATOM 725 O O . LYS A 1 90 ? -6.040 3.787 22.435 1.00 52.53 90 LYS A O 1
ATOM 730 N N . GLU A 1 91 ? -3.963 3.997 23.330 1.00 66.12 91 GLU A N 1
ATOM 731 C CA . GLU A 1 91 ? -3.223 2.940 22.621 1.00 66.12 91 GLU A CA 1
ATOM 732 C C . GLU A 1 91 ? -3.746 1.524 22.935 1.00 66.12 91 GLU A C 1
ATOM 734 O O . GLU A 1 91 ? -3.052 0.693 23.516 1.00 66.12 91 GLU A O 1
ATOM 739 N N . GLU A 1 92 ? -4.996 1.237 22.598 1.00 73.38 92 GLU A N 1
ATOM 740 C CA . GLU A 1 92 ? -5.570 -0.097 22.747 1.00 73.38 92 GLU A CA 1
ATOM 741 C C . GLU A 1 92 ? -5.687 -0.772 21.382 1.00 73.38 92 GLU A C 1
ATOM 743 O O . GLU A 1 92 ? -6.012 -0.130 20.378 1.00 73.38 92 GLU A O 1
ATOM 748 N N . ASN A 1 93 ? -5.409 -2.077 21.352 1.00 82.00 93 ASN A N 1
ATOM 749 C CA . ASN A 1 93 ? -5.624 -2.899 20.169 1.00 82.00 93 ASN A CA 1
ATOM 750 C C . ASN A 1 93 ? -7.136 -3.056 19.984 1.00 82.00 93 ASN A C 1
ATOM 752 O O . ASN A 1 93 ? -7.839 -3.497 20.897 1.00 82.00 93 ASN A O 1
ATOM 756 N N . VAL A 1 94 ? -7.643 -2.720 18.803 1.00 80.62 94 VAL A N 1
ATOM 757 C CA . VAL A 1 94 ? -9.062 -2.852 18.474 1.00 80.62 94 VAL A CA 1
ATOM 758 C C . VAL A 1 94 ? -9.253 -4.152 17.709 1.00 80.62 94 VAL A C 1
ATOM 760 O O . VAL A 1 94 ? -8.693 -4.335 16.633 1.00 80.62 94 VAL A O 1
ATOM 763 N N . THR A 1 95 ? -10.051 -5.065 18.259 1.00 84.44 95 THR A N 1
ATOM 764 C CA . THR A 1 95 ? -10.501 -6.265 17.541 1.00 84.44 95 THR A CA 1
ATOM 765 C C . THR A 1 95 ? -11.995 -6.147 17.268 1.00 84.44 95 THR A C 1
ATOM 767 O O . THR A 1 95 ? -12.768 -5.958 18.205 1.00 84.44 95 THR A O 1
ATOM 770 N N . GLY A 1 96 ? -12.414 -6.252 16.006 1.00 86.62 96 GLY A N 1
ATOM 771 C CA . GLY A 1 96 ? -13.824 -6.154 15.617 1.00 86.62 96 GLY A CA 1
ATOM 772 C C . GLY A 1 96 ? -14.125 -4.972 14.698 1.00 86.62 96 GLY A C 1
ATOM 773 O O . GLY A 1 96 ? -13.473 -4.819 13.672 1.00 86.62 96 GLY A O 1
ATOM 774 N N . LEU A 1 97 ? -15.160 -4.191 15.022 1.00 80.44 97 LEU A N 1
ATOM 775 C CA . LEU A 1 97 ? -15.685 -3.115 14.178 1.00 80.44 97 LEU A CA 1
ATOM 776 C C . LEU A 1 97 ? -15.310 -1.741 14.748 1.00 80.44 97 LEU A C 1
ATOM 778 O O . LEU A 1 97 ? -15.607 -1.458 15.906 1.00 80.44 97 LEU A O 1
ATOM 782 N N . ALA A 1 98 ? -14.689 -0.889 13.935 1.00 81.62 98 ALA A N 1
ATOM 783 C CA . ALA A 1 98 ? -14.201 0.422 14.353 1.00 81.62 98 ALA A CA 1
ATOM 784 C C . ALA A 1 98 ? -14.745 1.541 13.446 1.00 81.62 98 ALA A C 1
ATOM 786 O O . ALA A 1 98 ? -14.730 1.406 12.222 1.00 81.62 98 ALA A O 1
ATOM 787 N N . PHE A 1 99 ? -15.211 2.650 14.034 1.00 82.81 99 PHE A N 1
ATOM 788 C CA . PHE A 1 99 ? -15.748 3.802 13.301 1.00 82.81 99 PHE A CA 1
ATOM 789 C C . PHE A 1 99 ? -15.110 5.121 13.750 1.00 82.81 99 PHE A C 1
ATOM 791 O O . PHE A 1 99 ? -14.998 5.357 14.951 1.00 82.81 99 PHE A O 1
ATOM 798 N N . GLY A 1 100 ? -14.803 6.017 12.804 1.00 83.31 100 GLY A N 1
ATOM 799 C CA . GLY A 1 100 ? -14.544 7.436 13.093 1.00 83.31 100 GLY A CA 1
ATOM 800 C C . GLY A 1 100 ? -13.219 7.996 12.583 1.00 83.31 100 GLY A C 1
ATOM 801 O O . GLY A 1 100 ? -12.963 7.992 11.382 1.00 83.31 100 GLY A O 1
ATOM 802 N N . TYR A 1 101 ? -12.418 8.576 13.474 1.00 80.31 101 TYR A N 1
ATOM 803 C CA . TYR A 1 101 ? -11.051 9.012 13.178 1.00 80.31 101 TYR A CA 1
ATOM 804 C C . TYR A 1 101 ? -10.116 8.161 14.022 1.00 80.31 101 TYR A C 1
ATOM 806 O O . TYR A 1 101 ? -10.264 8.128 15.244 1.00 80.31 101 TYR A O 1
ATOM 814 N N . HIS A 1 102 ? -9.159 7.495 13.385 1.00 80.38 102 HIS A N 1
ATOM 815 C CA . HIS A 1 102 ? -8.165 6.705 14.096 1.00 80.38 102 HIS A CA 1
ATOM 816 C C . HIS A 1 102 ? -6.826 7.417 14.020 1.00 80.38 102 HIS A C 1
ATOM 818 O O . HIS A 1 102 ? -6.211 7.530 12.960 1.00 80.38 102 HIS A O 1
ATOM 824 N N . LEU A 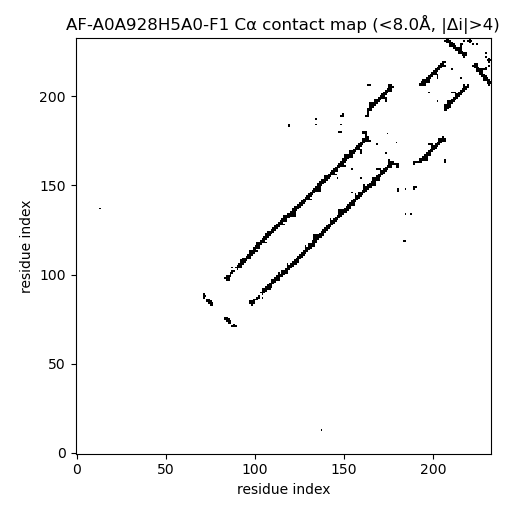1 103 ? -6.424 7.928 15.173 1.00 76.94 103 LEU A N 1
ATOM 825 C CA . LEU A 1 103 ? -5.116 8.507 15.428 1.00 76.94 103 LEU A CA 1
ATOM 826 C C . LEU A 1 103 ? -4.370 7.541 16.357 1.00 76.94 103 LEU A C 1
ATOM 828 O O . LEU A 1 103 ? -5.017 6.744 17.040 1.00 76.94 103 LEU A O 1
ATOM 832 N N . PRO A 1 104 ? -3.033 7.551 16.311 1.00 69.62 104 PRO A N 1
ATOM 833 C CA . PRO A 1 104 ? -2.184 6.363 16.294 1.00 69.62 104 PRO A CA 1
ATOM 834 C C . PRO A 1 104 ? -2.598 5.326 17.339 1.00 69.62 104 PRO A C 1
ATOM 836 O O . PRO A 1 104 ? -2.307 5.458 18.525 1.00 69.62 104 PRO A O 1
ATOM 839 N N . GLN A 1 105 ? -3.303 4.288 16.878 1.00 64.44 105 GLN A N 1
ATOM 840 C CA . GLN A 1 105 ? -3.597 3.107 17.689 1.00 64.44 105 GLN A CA 1
ATOM 841 C C . GLN A 1 105 ? -2.522 2.042 17.466 1.00 64.44 105 GLN A C 1
ATOM 843 O O . GLN A 1 105 ? -1.808 2.059 16.457 1.00 64.44 105 GLN A O 1
ATOM 848 N N . ARG A 1 106 ? -2.411 1.109 18.417 1.00 72.00 106 ARG A N 1
ATOM 849 C CA . ARG A 1 106 ? -1.426 0.031 18.333 1.00 72.00 106 ARG A CA 1
ATOM 850 C C . ARG A 1 106 ? -1.762 -0.990 17.267 1.00 72.00 106 ARG A C 1
ATOM 852 O O . ARG A 1 106 ? -0.912 -1.274 16.451 1.00 72.00 106 ARG A O 1
ATOM 859 N N . GLU A 1 107 ? -2.973 -1.520 17.228 1.00 86.50 107 GLU A N 1
ATOM 860 C CA . GLU A 1 107 ? -3.316 -2.526 16.221 1.00 86.50 107 GLU A CA 1
ATOM 861 C C . GLU A 1 107 ? -4.810 -2.485 15.926 1.00 86.50 107 GLU A C 1
ATOM 863 O O . GLU A 1 107 ? -5.619 -2.323 16.844 1.00 86.50 107 GLU A O 1
ATOM 868 N N . ILE A 1 108 ? -5.185 -2.679 14.662 1.00 85.19 108 ILE A N 1
ATOM 869 C CA . ILE A 1 108 ? -6.572 -2.970 14.285 1.00 85.19 108 ILE A CA 1
ATOM 870 C C . ILE A 1 108 ? -6.632 -4.349 13.655 1.00 85.19 108 ILE A C 1
ATOM 872 O O . ILE A 1 108 ? -6.020 -4.582 12.622 1.00 85.19 108 ILE A O 1
ATOM 876 N N . ASN A 1 109 ? -7.429 -5.228 14.254 1.00 91.25 109 ASN A N 1
ATOM 877 C CA . ASN A 1 109 ? -7.731 -6.562 13.755 1.00 91.25 109 ASN A CA 1
ATOM 878 C C . ASN A 1 109 ? -9.242 -6.657 13.482 1.00 91.25 109 ASN A C 1
ATOM 880 O O . ASN A 1 109 ? -10.030 -6.927 14.391 1.00 91.25 109 ASN A O 1
ATOM 884 N N . GLY A 1 110 ? -9.687 -6.404 12.251 1.00 92.50 110 GLY A N 1
ATOM 885 C CA . GLY A 1 110 ? -11.108 -6.501 11.906 1.00 92.50 110 GLY A CA 1
ATOM 886 C C . GLY A 1 110 ? -11.565 -5.570 10.790 1.00 92.50 110 GLY A C 1
ATOM 887 O O . GLY A 1 110 ? -10.910 -5.460 9.761 1.00 92.50 110 GLY A O 1
ATOM 888 N N . VAL A 1 111 ? -12.732 -4.950 10.968 1.00 91.31 111 VAL A N 1
ATOM 889 C CA . VAL A 1 111 ? -13.375 -4.053 10.002 1.00 91.31 111 VAL A CA 1
ATOM 890 C C . VAL A 1 111 ? -13.316 -2.623 10.523 1.00 91.31 111 VAL A C 1
ATOM 892 O O . VAL A 1 111 ? -13.744 -2.354 11.641 1.00 91.31 111 VAL A O 1
ATOM 895 N N . SER A 1 112 ? -12.844 -1.678 9.716 1.00 91.88 112 SER A N 1
ATOM 896 C CA . SER A 1 112 ? -12.808 -0.267 10.109 1.00 91.88 112 SER A CA 1
ATOM 897 C C . SER A 1 112 ? -13.362 0.660 9.030 1.00 91.88 112 SER A C 1
ATOM 899 O O . SER A 1 112 ? -13.106 0.477 7.843 1.00 91.88 112 SER A O 1
ATOM 901 N N . VAL A 1 113 ? -14.137 1.663 9.437 1.00 92.31 113 VAL A N 1
ATOM 902 C CA . VAL A 1 113 ? -14.678 2.693 8.543 1.00 92.31 113 VAL A CA 1
ATOM 903 C C . VAL A 1 113 ? -14.407 4.061 9.142 1.00 92.31 113 VAL A C 1
ATOM 905 O O . VAL A 1 113 ? -14.915 4.398 10.210 1.00 92.31 113 VAL A O 1
ATOM 908 N N . ALA A 1 114 ? -13.610 4.873 8.463 1.00 90.56 114 ALA A N 1
ATOM 909 C CA . ALA A 1 114 ? -13.101 6.097 9.058 1.00 90.56 114 ALA A CA 1
ATOM 910 C C . ALA A 1 114 ? -12.851 7.192 8.035 1.00 90.56 114 ALA A C 1
ATOM 912 O O . ALA A 1 114 ? -12.648 6.919 6.868 1.00 90.56 114 ALA A O 1
ATOM 913 N N . LEU A 1 115 ? -12.828 8.455 8.444 1.00 90.56 115 LEU A N 1
ATOM 914 C CA . LEU A 1 115 ? -12.428 9.522 7.519 1.00 90.56 115 LEU A CA 1
ATOM 915 C C . LEU A 1 115 ? -10.903 9.567 7.371 1.00 90.56 115 LEU A C 1
ATOM 917 O O . LEU A 1 115 ? -10.392 9.680 6.259 1.00 90.56 115 LEU A O 1
ATOM 921 N N . LEU A 1 116 ? -10.193 9.417 8.488 1.00 90.12 116 LEU A N 1
ATOM 922 C CA . LEU A 1 116 ? -8.738 9.447 8.574 1.00 90.12 116 LEU A CA 1
ATOM 923 C C . LEU A 1 116 ? -8.254 8.281 9.437 1.00 90.12 116 LEU A C 1
ATOM 925 O O . LEU A 1 116 ? -8.754 8.079 10.548 1.00 90.12 116 LEU A O 1
ATOM 929 N N . GLN A 1 117 ? -7.279 7.546 8.920 1.00 90.00 117 GLN A N 1
ATOM 930 C CA . GLN A 1 117 ? -6.606 6.435 9.578 1.00 90.00 117 GLN A CA 1
ATOM 931 C C . GLN A 1 117 ? -5.101 6.653 9.486 1.00 90.00 117 GLN A C 1
ATOM 933 O O . GLN A 1 117 ? -4.550 6.639 8.393 1.00 90.00 117 GLN A O 1
ATOM 938 N N . LEU A 1 118 ? -4.456 6.905 10.625 1.00 89.38 118 LEU A N 1
ATOM 939 C CA . LEU A 1 118 ? -3.009 7.081 10.737 1.00 89.38 118 LEU A CA 1
ATOM 940 C C . LEU A 1 118 ? -2.491 6.105 11.799 1.00 89.38 118 LEU A C 1
ATOM 942 O O . LEU A 1 118 ? -2.606 6.374 12.994 1.00 89.38 118 LEU A O 1
ATOM 946 N N . PHE A 1 119 ? -1.961 4.960 11.373 1.00 80.75 119 PHE A N 1
ATOM 947 C CA . PHE A 1 119 ? -1.456 3.903 12.248 1.00 80.75 119 PHE A CA 1
ATOM 948 C C . PHE A 1 119 ? 0.039 3.703 12.054 1.00 80.75 119 PHE A C 1
ATOM 950 O O . PHE A 1 119 ? 0.474 3.286 10.994 1.00 80.75 119 PHE A O 1
ATOM 957 N N . ASN A 1 120 ? 0.837 3.866 13.098 1.00 81.75 120 ASN A N 1
ATOM 958 C CA . ASN A 1 120 ? 2.274 3.591 12.982 1.00 81.75 120 ASN A CA 1
ATOM 959 C C . ASN A 1 120 ? 2.614 2.093 13.069 1.00 81.75 120 ASN A C 1
ATOM 961 O O . ASN A 1 120 ? 3.780 1.729 13.049 1.00 81.75 120 ASN A O 1
ATOM 965 N N . ASN A 1 121 ? 1.610 1.228 13.200 1.00 87.12 121 ASN A N 1
ATOM 966 C CA . ASN A 1 121 ? 1.775 -0.177 13.556 1.00 87.12 121 ASN A CA 1
ATOM 967 C C . ASN A 1 121 ? 0.997 -1.080 12.583 1.00 87.12 121 ASN A C 1
ATOM 969 O O . ASN A 1 121 ? 0.884 -0.771 11.395 1.00 87.12 121 ASN A O 1
ATOM 973 N N . GLU A 1 122 ? 0.458 -2.193 13.082 1.00 90.88 122 GLU A N 1
ATOM 974 C CA . GLU A 1 122 ? -0.179 -3.226 12.280 1.00 90.88 122 GLU A CA 1
ATOM 975 C C . GLU A 1 122 ? -1.680 -3.009 12.099 1.00 90.88 122 GLU A C 1
ATOM 977 O O . GLU A 1 122 ? -2.423 -2.622 13.008 1.00 90.88 122 GLU A O 1
ATOM 982 N N . LYS A 1 123 ? -2.143 -3.325 10.897 1.00 93.12 123 LYS A N 1
ATOM 983 C CA . LYS A 1 123 ? -3.544 -3.307 10.525 1.00 93.12 123 LYS A CA 1
ATOM 984 C C . LYS A 1 123 ? -3.870 -4.568 9.740 1.00 93.12 123 LYS A C 1
ATOM 986 O O . LYS A 1 123 ? -3.454 -4.729 8.594 1.00 93.12 123 LYS A O 1
ATOM 991 N N . ASN A 1 124 ? -4.665 -5.427 10.364 1.00 95.06 124 ASN A N 1
ATOM 992 C CA . ASN A 1 124 ? -5.119 -6.685 9.805 1.00 95.06 124 ASN A CA 1
ATOM 993 C C . ASN A 1 124 ? -6.635 -6.652 9.565 1.00 95.06 124 ASN A C 1
ATOM 995 O O . ASN A 1 124 ? -7.421 -6.454 10.494 1.00 95.06 124 ASN A O 1
ATOM 999 N N . GLY A 1 125 ? -7.072 -6.875 8.326 1.00 95.06 125 GLY A N 1
ATOM 1000 C CA . GLY A 1 125 ? -8.493 -7.016 7.988 1.00 95.06 125 GLY A CA 1
ATOM 1001 C C . GLY A 1 125 ? -8.998 -6.064 6.905 1.00 95.06 125 GLY A C 1
ATOM 1002 O O . GLY A 1 125 ? -8.325 -5.837 5.904 1.00 95.06 125 GLY A O 1
ATOM 1003 N N . PHE A 1 126 ? -10.228 -5.571 7.051 1.00 96.50 126 PHE A N 1
ATOM 1004 C CA . PHE A 1 126 ? -10.907 -4.753 6.046 1.00 96.50 126 PHE A CA 1
ATOM 1005 C C . PHE A 1 126 ? -11.036 -3.296 6.487 1.00 96.50 126 PHE A C 1
ATOM 1007 O O . PHE A 1 126 ? -11.413 -3.008 7.625 1.00 96.50 126 PHE A O 1
ATOM 1014 N N . SER A 1 127 ? -10.788 -2.356 5.580 1.00 95.69 127 SER A N 1
ATOM 1015 C CA . SER A 1 127 ? -10.958 -0.937 5.885 1.00 95.69 127 SER A CA 1
ATOM 1016 C C . SER A 1 127 ? -11.483 -0.101 4.737 1.00 95.69 127 SER A C 1
ATOM 1018 O O . SER A 1 127 ? -11.167 -0.340 3.576 1.00 95.69 127 SER A O 1
ATOM 1020 N N . VAL A 1 128 ? -12.257 0.924 5.088 1.00 96.81 128 VAL A N 1
ATOM 1021 C CA . VAL A 1 128 ? -12.710 1.967 4.167 1.00 96.81 128 VAL A CA 1
ATOM 1022 C C . VAL A 1 128 ? -12.419 3.327 4.785 1.00 96.81 128 VAL A C 1
ATOM 1024 O O . VAL A 1 128 ? -12.895 3.612 5.887 1.00 96.81 128 VAL A O 1
ATOM 1027 N N . SER A 1 129 ? -11.681 4.185 4.084 1.00 95.75 129 SER A N 1
ATOM 1028 C CA . SER A 1 129 ? -11.460 5.555 4.542 1.00 95.75 129 SER A CA 1
ATOM 1029 C C . SER A 1 129 ? -11.283 6.589 3.434 1.00 95.75 129 SER A C 1
ATOM 1031 O O . SER A 1 129 ? -11.378 6.269 2.257 1.00 95.75 129 SER A O 1
ATOM 1033 N N . LEU A 1 130 ? -11.107 7.872 3.775 1.00 96.06 130 LEU A N 1
ATOM 1034 C CA . LEU A 1 130 ? -10.630 8.852 2.788 1.00 96.06 130 LEU A CA 1
ATOM 1035 C C . LEU A 1 130 ? -9.107 8.839 2.734 1.00 96.06 130 LEU A C 1
ATOM 1037 O O . LEU A 1 130 ? -8.537 8.825 1.642 1.00 96.06 130 LEU A O 1
ATOM 1041 N N . ILE A 1 131 ? -8.475 8.829 3.910 1.00 95.44 131 ILE A N 1
ATOM 1042 C CA . ILE A 1 131 ? -7.027 8.745 4.065 1.00 95.44 131 ILE A CA 1
ATOM 1043 C C . ILE A 1 131 ? -6.672 7.567 4.972 1.00 95.44 131 ILE A C 1
ATOM 1045 O O . ILE A 1 131 ? -7.216 7.461 6.073 1.00 95.44 131 ILE A O 1
ATOM 1049 N N . ASP A 1 132 ? -5.765 6.705 4.515 1.00 95.56 132 ASP A N 1
ATOM 1050 C CA . ASP A 1 132 ? -5.297 5.519 5.244 1.00 95.56 132 ASP A CA 1
ATOM 1051 C C . ASP A 1 132 ? -3.781 5.397 5.154 1.00 95.56 132 ASP A C 1
ATOM 1053 O O . ASP A 1 132 ? -3.257 5.106 4.089 1.00 95.56 132 ASP A O 1
ATOM 1057 N N . LEU A 1 133 ? -3.066 5.622 6.246 1.00 95.00 133 LEU A N 1
ATOM 1058 C CA . LEU A 1 133 ? -1.634 5.375 6.334 1.00 95.00 133 LEU A CA 1
ATOM 1059 C C . LEU A 1 133 ? -1.404 4.395 7.471 1.00 95.00 133 LEU A C 1
ATOM 1061 O O . LEU A 1 133 ? -1.836 4.642 8.598 1.00 95.00 133 LEU A O 1
ATOM 1065 N N . CYS A 1 134 ? -0.741 3.285 7.172 1.00 93.12 134 CYS A N 1
ATOM 1066 C CA . CYS A 1 134 ? -0.405 2.278 8.166 1.00 93.12 134 CYS A CA 1
ATOM 1067 C C . CYS A 1 134 ? 1.056 1.824 8.071 1.00 93.12 134 CYS A C 1
ATOM 1069 O O . CYS A 1 134 ? 1.736 2.061 7.073 1.00 93.12 134 CYS A O 1
ATOM 1071 N N . GLY A 1 135 ? 1.547 1.196 9.132 1.00 93.19 135 GLY A N 1
ATOM 1072 C CA . GLY A 1 135 ? 2.856 0.567 9.149 1.00 93.19 135 GLY A CA 1
ATOM 1073 C C . GLY A 1 135 ? 2.853 -0.727 8.360 1.00 93.19 135 GLY A C 1
ATOM 1074 O O . GLY A 1 135 ? 3.252 -0.769 7.200 1.00 93.19 135 GLY A O 1
ATOM 1075 N N . ASN A 1 136 ? 2.323 -1.770 8.987 1.00 93.94 136 ASN A N 1
ATOM 1076 C CA . ASN A 1 136 ? 2.161 -3.084 8.379 1.00 93.94 136 ASN A CA 1
ATOM 1077 C C . ASN A 1 136 ? 0.692 -3.302 8.038 1.00 93.94 136 ASN A C 1
ATOM 1079 O O . ASN A 1 136 ? -0.175 -3.185 8.906 1.00 93.94 136 ASN A O 1
ATOM 1083 N N . PHE A 1 137 ? 0.406 -3.641 6.788 1.00 95.81 137 PHE A N 1
ATOM 1084 C CA . PHE A 1 137 ? -0.945 -3.914 6.330 1.00 95.81 137 PHE A CA 1
ATOM 1085 C C . PHE A 1 137 ? -1.084 -5.338 5.820 1.00 95.81 137 PHE A C 1
ATOM 1087 O O . PHE A 1 137 ? -0.414 -5.722 4.862 1.00 95.81 137 PHE A O 1
ATOM 1094 N N . CYS A 1 138 ? -2.038 -6.078 6.381 1.00 96.44 138 CYS A N 1
ATOM 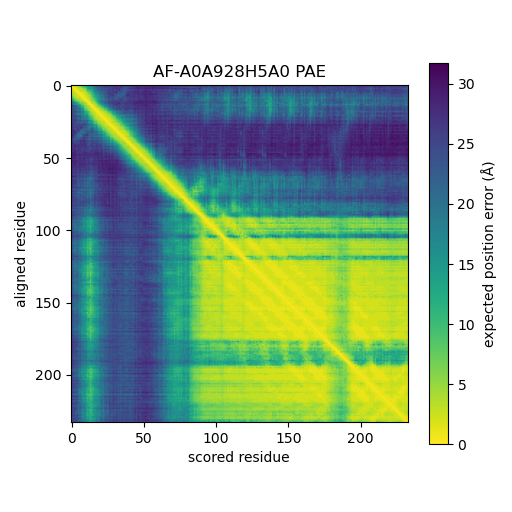1095 C CA . CYS A 1 138 ? -2.460 -7.357 5.835 1.00 96.44 138 CYS A CA 1
ATOM 1096 C C . CYS A 1 138 ? -3.989 -7.454 5.764 1.00 96.44 138 CYS A C 1
ATOM 1098 O O . CYS A 1 138 ? -4.691 -7.563 6.768 1.00 96.44 138 CYS A O 1
ATOM 1100 N N . GLY A 1 139 ? -4.545 -7.429 4.556 1.00 96.75 139 GLY A N 1
ATOM 1101 C CA . GLY A 1 139 ? -5.991 -7.495 4.362 1.00 96.75 139 GLY A CA 1
ATOM 1102 C C . GLY A 1 139 ? -6.450 -6.770 3.107 1.00 96.75 139 GLY A C 1
ATOM 1103 O O . GLY A 1 139 ? -5.813 -6.896 2.067 1.00 96.75 139 GLY A O 1
ATOM 1104 N N . MET A 1 140 ? -7.556 -6.029 3.177 1.00 98.00 140 MET A N 1
ATOM 1105 C CA . MET A 1 140 ? -8.085 -5.243 2.057 1.00 98.00 140 MET A CA 1
ATOM 1106 C C . MET A 1 140 ? -8.508 -3.840 2.501 1.00 98.00 140 MET A C 1
ATOM 1108 O O . MET A 1 140 ? -9.335 -3.702 3.397 1.00 98.00 140 MET A O 1
ATOM 1112 N N . SER A 1 141 ? -7.954 -2.799 1.880 1.00 97.69 141 SER A N 1
ATOM 1113 C CA . SER A 1 141 ? -8.271 -1.407 2.211 1.00 97.69 141 SER A CA 1
ATOM 1114 C C . SER A 1 141 ? -8.745 -0.629 0.990 1.00 97.69 141 SER A C 1
ATOM 1116 O O . SER A 1 141 ? -8.209 -0.798 -0.103 1.00 97.69 141 SER A O 1
ATOM 1118 N N . MET A 1 142 ? -9.752 0.222 1.184 1.00 98.31 142 MET A N 1
ATOM 1119 C CA . MET A 1 142 ? -10.288 1.135 0.180 1.00 98.31 142 MET A CA 1
ATOM 1120 C C . MET A 1 142 ? -10.164 2.584 0.659 1.00 98.31 142 MET A C 1
ATOM 1122 O O . MET A 1 142 ? -10.736 2.928 1.693 1.00 98.31 142 MET A O 1
ATOM 1126 N N . PHE A 1 143 ? -9.480 3.448 -0.092 1.00 97.25 143 PHE A N 1
ATOM 1127 C CA . PHE A 1 143 ? -9.300 4.858 0.280 1.00 97.25 143 PHE A CA 1
ATOM 1128 C C . PHE A 1 143 ? -9.159 5.810 -0.910 1.00 97.25 143 PHE A C 1
ATOM 1130 O O . PHE A 1 143 ? -9.053 5.385 -2.055 1.00 97.25 143 PHE A O 1
ATOM 1137 N N . LEU A 1 144 ? -9.174 7.128 -0.678 1.00 97.50 144 LEU A N 1
ATOM 1138 C CA . LEU A 1 144 ? -8.826 8.090 -1.732 1.00 97.50 144 LEU A CA 1
ATOM 1139 C C . LEU A 1 144 ? -7.310 8.234 -1.856 1.00 97.50 144 LEU A C 1
ATOM 1141 O O . LEU A 1 144 ? -6.782 8.123 -2.959 1.00 97.50 144 LEU A O 1
ATOM 1145 N N . ALA A 1 145 ? -6.617 8.451 -0.741 1.00 97.12 145 ALA A N 1
ATOM 1146 C CA . ALA A 1 145 ? -5.164 8.571 -0.709 1.00 97.12 145 ALA A CA 1
ATOM 1147 C C . ALA A 1 145 ? -4.601 7.854 0.514 1.00 97.12 145 ALA A C 1
ATOM 1149 O O . ALA A 1 145 ? -5.049 8.090 1.629 1.00 97.12 145 ALA A O 1
ATOM 1150 N N . GLY A 1 146 ? -3.622 6.985 0.327 1.00 96.12 146 GLY A N 1
ATOM 1151 C CA . GLY A 1 146 ? -3.154 6.160 1.423 1.00 96.12 146 GLY A CA 1
ATOM 1152 C C . GLY A 1 146 ? -2.010 5.242 1.053 1.00 96.12 146 GLY A C 1
ATOM 1153 O O . GLY A 1 146 ? -1.424 5.346 -0.025 1.00 96.12 146 GLY A O 1
ATOM 1154 N N . GLY A 1 147 ? -1.673 4.359 1.979 1.00 95.94 147 GLY A N 1
ATOM 1155 C CA . GLY A 1 147 ? -0.477 3.562 1.890 1.00 95.94 147 GLY A CA 1
ATOM 1156 C C . GLY A 1 147 ? -0.164 2.733 3.121 1.00 95.94 147 GLY A C 1
ATOM 1157 O O . GLY A 1 147 ? -0.761 2.891 4.187 1.00 95.94 147 GLY A O 1
ATOM 1158 N N . ALA A 1 148 ? 0.811 1.854 2.947 1.00 95.62 148 ALA A N 1
ATOM 1159 C CA . ALA A 1 148 ? 1.379 1.050 4.014 1.00 95.62 148 ALA A CA 1
ATOM 1160 C C . ALA A 1 148 ? 2.896 0.992 3.855 1.00 95.62 148 ALA A C 1
ATOM 1162 O O . ALA A 1 148 ? 3.373 0.814 2.735 1.00 95.62 148 ALA A O 1
ATOM 1163 N N . VAL A 1 149 ? 3.659 1.090 4.943 1.00 94.62 149 VAL A N 1
ATOM 1164 C CA . VAL A 1 149 ? 5.116 0.883 4.879 1.00 94.62 149 VAL A CA 1
ATOM 1165 C C . VAL A 1 149 ? 5.408 -0.518 4.339 1.00 94.62 149 VAL A C 1
ATOM 1167 O O . VAL A 1 149 ? 6.068 -0.644 3.309 1.00 94.62 149 VAL A O 1
ATOM 1170 N N . ASN A 1 150 ? 4.816 -1.550 4.946 1.00 94.69 150 ASN A N 1
ATOM 1171 C CA . ASN A 1 150 ? 4.812 -2.924 4.449 1.00 94.69 150 ASN A CA 1
ATOM 1172 C C . ASN A 1 150 ? 3.384 -3.328 4.047 1.00 94.69 150 ASN A C 1
ATOM 1174 O O . ASN A 1 150 ? 2.482 -3.361 4.884 1.00 94.69 150 ASN A O 1
ATOM 1178 N N . ASN A 1 151 ? 3.169 -3.644 2.769 1.00 96.56 151 ASN A N 1
ATOM 1179 C CA . ASN A 1 151 ? 1.885 -4.114 2.250 1.00 96.56 151 ASN A CA 1
ATOM 1180 C C . ASN A 1 151 ? 1.940 -5.601 1.884 1.00 96.56 151 ASN A C 1
ATOM 1182 O O . ASN A 1 151 ? 2.507 -5.951 0.848 1.00 96.56 151 ASN A O 1
ATOM 1186 N N . ASP A 1 152 ? 1.253 -6.433 2.661 1.00 96.81 152 ASP A N 1
ATOM 1187 C CA . ASP A 1 152 ? 0.990 -7.855 2.392 1.00 96.81 152 ASP A CA 1
ATOM 1188 C C . ASP A 1 152 ? -0.468 -8.103 1.945 1.00 96.81 152 ASP A C 1
ATOM 1190 O O . ASP A 1 152 ? -0.909 -9.243 1.799 1.00 96.81 152 ASP A O 1
ATOM 1194 N N . GLY A 1 153 ? -1.246 -7.034 1.742 1.00 97.12 153 GLY A N 1
ATOM 1195 C CA . GLY A 1 153 ? -2.672 -7.083 1.426 1.00 97.12 153 GLY A CA 1
ATOM 1196 C C . GLY A 1 153 ? -3.043 -6.531 0.048 1.00 97.12 153 GLY A C 1
ATOM 1197 O O . GLY A 1 153 ? -2.257 -6.502 -0.896 1.00 97.12 153 GLY A O 1
ATOM 1198 N N . CYS A 1 154 ? -4.290 -6.087 -0.077 1.00 98.31 154 CYS A N 1
ATOM 1199 C CA . CYS A 1 154 ? -4.833 -5.421 -1.251 1.00 98.31 154 CYS A CA 1
ATOM 1200 C C . CYS A 1 154 ? -5.204 -3.974 -0.905 1.00 98.31 154 CYS A C 1
ATOM 1202 O O . CYS A 1 154 ? -6.102 -3.731 -0.100 1.00 98.31 154 CYS A O 1
ATOM 1204 N N . LEU A 1 155 ? -4.522 -3.016 -1.526 1.00 98.25 155 LEU A N 1
ATOM 1205 C CA . LEU A 1 155 ? -4.802 -1.589 -1.406 1.00 98.25 155 LEU A CA 1
ATOM 1206 C C . LEU A 1 155 ? -5.560 -1.121 -2.648 1.00 98.25 155 LEU A C 1
ATOM 1208 O O . LEU A 1 155 ? -5.113 -1.351 -3.772 1.00 98.25 155 LEU A O 1
ATOM 1212 N N . VAL A 1 156 ? -6.702 -0.465 -2.456 1.00 98.44 156 VAL A N 1
ATOM 1213 C CA . VAL A 1 156 ? -7.528 0.085 -3.532 1.00 98.44 156 VAL A CA 1
ATOM 1214 C C . VAL A 1 156 ? -7.753 1.572 -3.282 1.00 98.44 156 VAL A C 1
ATOM 1216 O O . VAL A 1 156 ? -8.438 1.946 -2.334 1.00 98.44 156 VAL A O 1
ATOM 1219 N N . GLY A 1 157 ? -7.246 2.441 -4.152 1.00 97.50 157 GLY A N 1
ATOM 1220 C CA . GLY A 1 157 ? -7.426 3.878 -3.965 1.00 97.50 157 GLY A CA 1
ATOM 1221 C C . GLY A 1 157 ? -6.995 4.745 -5.133 1.00 97.50 157 GLY A C 1
ATOM 1222 O O . GLY A 1 157 ? -6.524 4.246 -6.144 1.00 97.50 157 GLY A O 1
ATOM 1223 N N . LEU A 1 158 ? -7.192 6.063 -5.055 1.00 97.81 158 LEU A N 1
ATOM 1224 C CA . LEU A 1 158 ? -6.726 6.948 -6.133 1.00 97.81 158 LEU A CA 1
ATOM 1225 C C . LEU A 1 158 ? -5.205 7.087 -6.089 1.00 97.81 158 LEU A C 1
ATOM 1227 O O . LEU A 1 158 ? -4.565 7.081 -7.137 1.00 97.81 158 LEU A O 1
ATOM 1231 N N . TRP A 1 159 ? -4.648 7.182 -4.885 1.00 97.94 159 TRP A N 1
ATOM 1232 C CA . TRP A 1 159 ? -3.218 7.275 -4.636 1.00 97.94 159 TRP A CA 1
ATOM 1233 C C . TRP A 1 159 ? -2.811 6.223 -3.605 1.00 97.94 159 TRP A C 1
ATOM 1235 O O . TRP A 1 159 ? -3.171 6.350 -2.438 1.00 97.94 159 TRP A O 1
ATOM 1245 N N . ASN A 1 160 ? -2.034 5.229 -4.031 1.00 97.56 160 ASN A N 1
ATOM 1246 C CA . ASN A 1 160 ? -1.461 4.188 -3.181 1.00 97.56 160 ASN A CA 1
ATOM 1247 C C . ASN A 1 160 ? 0.058 4.392 -3.060 1.00 97.56 160 ASN A C 1
ATOM 1249 O O . ASN A 1 160 ? 0.745 4.498 -4.079 1.00 97.56 160 ASN A O 1
ATOM 1253 N N . VAL A 1 161 ? 0.580 4.445 -1.833 1.00 97.00 161 VAL A N 1
ATOM 1254 C CA . VAL A 1 161 ? 2.020 4.537 -1.541 1.00 97.00 161 VAL A CA 1
ATOM 1255 C C . VAL A 1 161 ? 2.452 3.379 -0.660 1.00 97.00 161 VAL A C 1
ATOM 1257 O O . VAL A 1 161 ? 1.805 3.074 0.332 1.00 97.00 161 VAL A O 1
ATOM 1260 N N . THR A 1 162 ? 3.569 2.747 -0.981 1.00 95.81 162 THR A N 1
ATOM 1261 C CA . THR A 1 162 ? 4.176 1.736 -0.118 1.00 95.81 162 THR A CA 1
ATOM 1262 C C . THR A 1 162 ? 5.690 1.799 -0.178 1.00 95.81 162 THR A C 1
ATOM 1264 O O . THR A 1 162 ? 6.240 2.161 -1.219 1.00 95.81 162 THR A O 1
ATOM 1267 N N . GLU A 1 163 ? 6.370 1.366 0.879 1.00 94.00 163 GLU A N 1
ATOM 1268 C CA . GLU A 1 163 ? 7.823 1.165 0.816 1.00 94.00 163 GLU A CA 1
ATOM 1269 C C . GLU A 1 163 ? 8.175 -0.248 0.364 1.00 94.00 163 GLU A C 1
ATOM 1271 O O . GLU A 1 163 ? 8.951 -0.424 -0.573 1.00 94.00 163 GLU A O 1
ATOM 1276 N N . ASN A 1 164 ? 7.536 -1.248 0.971 1.00 93.94 164 ASN A N 1
ATOM 1277 C CA . ASN A 1 164 ? 7.648 -2.647 0.600 1.00 93.94 164 ASN A CA 1
ATOM 1278 C C . ASN A 1 164 ? 6.286 -3.191 0.165 1.00 93.94 164 ASN A C 1
ATOM 1280 O O . ASN A 1 164 ? 5.361 -3.318 0.968 1.00 93.94 164 ASN A O 1
ATOM 1284 N N . ASN A 1 165 ? 6.158 -3.518 -1.119 1.00 95.62 165 ASN A N 1
ATOM 1285 C CA . ASN A 1 165 ? 4.926 -4.054 -1.681 1.00 95.62 165 ASN A CA 1
ATOM 1286 C C . ASN A 1 165 ? 5.062 -5.547 -1.977 1.00 95.62 165 ASN A C 1
ATOM 1288 O O . ASN A 1 165 ? 5.653 -5.921 -2.985 1.00 95.62 165 ASN A O 1
ATOM 1292 N N . ARG A 1 166 ? 4.452 -6.384 -1.139 1.00 95.88 166 ARG A N 1
ATOM 1293 C CA . ARG A 1 166 ? 4.318 -7.838 -1.338 1.00 95.88 166 ARG A CA 1
ATOM 1294 C C . ARG A 1 166 ? 2.908 -8.241 -1.778 1.00 95.88 166 ARG A C 1
ATOM 1296 O O . ARG A 1 166 ? 2.673 -9.366 -2.205 1.00 95.88 166 ARG A O 1
ATOM 1303 N N . GLY A 1 167 ? 1.967 -7.309 -1.661 1.00 96.38 167 GLY A N 1
ATOM 1304 C CA . GLY A 1 167 ? 0.570 -7.475 -2.021 1.00 96.38 167 GLY A CA 1
ATOM 1305 C C . GLY A 1 167 ? 0.187 -6.867 -3.373 1.00 96.38 167 GLY A C 1
ATOM 1306 O O . GLY A 1 167 ? 0.973 -6.789 -4.323 1.00 96.38 167 GLY A O 1
ATOM 1307 N N . VAL A 1 168 ? -1.069 -6.430 -3.455 1.00 98.12 168 VAL A N 1
ATOM 1308 C CA . VAL A 1 168 ? -1.697 -5.862 -4.654 1.00 98.12 168 VAL A CA 1
ATOM 1309 C C . VAL A 1 168 ? -2.053 -4.397 -4.412 1.00 98.12 168 VAL A C 1
ATOM 1311 O O . VAL A 1 168 ? -2.686 -4.074 -3.412 1.00 98.12 168 VAL A O 1
ATOM 1314 N N . GLN A 1 169 ? -1.711 -3.517 -5.351 1.00 98.25 169 GLN A N 1
ATOM 1315 C CA . GLN A 1 169 ? -2.178 -2.128 -5.383 1.00 98.25 169 GLN A CA 1
ATOM 1316 C C . GLN A 1 169 ? -3.041 -1.897 -6.620 1.00 98.25 169 GLN A C 1
ATOM 1318 O O . GLN A 1 169 ? -2.624 -2.212 -7.735 1.00 98.25 169 GLN A O 1
ATOM 1323 N N . ILE A 1 170 ? -4.235 -1.340 -6.433 1.00 98.31 170 ILE A N 1
ATOM 1324 C CA . ILE A 1 170 ? -5.164 -0.987 -7.507 1.00 98.31 170 ILE A CA 1
ATOM 1325 C C . ILE A 1 170 ? -5.512 0.492 -7.372 1.00 98.31 170 ILE A C 1
ATOM 1327 O O . ILE A 1 170 ? -6.062 0.911 -6.353 1.00 98.31 170 ILE A O 1
ATOM 1331 N N . GLY A 1 171 ? -5.220 1.303 -8.386 1.00 97.38 171 GLY A N 1
ATOM 1332 C CA . GLY A 1 171 ? -5.471 2.734 -8.267 1.00 97.38 171 GLY A CA 1
ATOM 1333 C C . GLY A 1 171 ? -5.192 3.594 -9.480 1.00 97.38 171 GLY A C 1
ATOM 1334 O O . GLY A 1 171 ? -4.915 3.095 -10.560 1.00 97.38 171 GLY A O 1
ATOM 1335 N N . ILE A 1 172 ? -5.290 4.914 -9.329 1.00 97.81 172 ILE A N 1
ATOM 1336 C CA . ILE A 1 172 ? -4.872 5.829 -10.403 1.00 97.81 172 ILE A CA 1
ATOM 1337 C C . ILE A 1 172 ? -3.350 5.964 -10.381 1.00 97.81 172 ILE A C 1
ATOM 1339 O O . ILE A 1 172 ? -2.712 5.801 -11.422 1.00 97.81 172 ILE A O 1
ATOM 1343 N N . PHE A 1 173 ? -2.795 6.215 -9.198 1.00 97.88 173 PHE A N 1
ATOM 1344 C CA . PHE A 1 173 ? -1.371 6.353 -8.936 1.00 97.88 173 PHE A CA 1
ATOM 1345 C C . PHE A 1 173 ? -0.938 5.291 -7.929 1.00 97.88 173 PHE A C 1
ATOM 1347 O O . PHE A 1 173 ? -1.435 5.274 -6.805 1.00 97.88 173 PHE A O 1
ATOM 1354 N N . ASN A 1 174 ? -0.006 4.430 -8.327 1.00 97.31 174 ASN A N 1
ATOM 1355 C CA . ASN A 1 174 ? 0.619 3.446 -7.449 1.00 97.31 174 ASN A CA 1
ATOM 1356 C C . ASN A 1 174 ? 2.115 3.744 -7.348 1.00 97.31 174 ASN A C 1
ATOM 1358 O O . ASN A 1 174 ? 2.793 3.854 -8.372 1.00 97.31 174 ASN A O 1
ATOM 1362 N N . GLN A 1 175 ? 2.630 3.859 -6.127 1.00 97.06 175 GLN A N 1
ATOM 1363 C CA . GLN A 1 175 ? 4.038 4.116 -5.848 1.00 97.06 175 GLN A CA 1
ATOM 1364 C C . GLN A 1 175 ? 4.563 3.091 -4.840 1.00 97.06 175 GLN A C 1
ATOM 1366 O O . GLN A 1 175 ? 4.167 3.114 -3.683 1.00 97.06 175 GLN A O 1
ATOM 1371 N N . ALA A 1 176 ? 5.483 2.222 -5.261 1.00 94.81 176 ALA A N 1
ATOM 1372 C CA . ALA A 1 176 ? 6.183 1.282 -4.381 1.00 94.81 176 ALA A CA 1
ATOM 1373 C C . ALA A 1 176 ? 7.691 1.531 -4.430 1.00 94.81 176 ALA A C 1
ATOM 1375 O O . ALA A 1 176 ? 8.371 0.995 -5.308 1.00 94.81 176 ALA A O 1
ATOM 1376 N N . ALA A 1 177 ? 8.187 2.393 -3.546 1.00 91.00 177 ALA A N 1
ATOM 1377 C CA . ALA A 1 177 ? 9.571 2.848 -3.570 1.00 91.00 177 ALA A CA 1
ATOM 1378 C C . ALA A 1 177 ? 10.171 2.892 -2.169 1.00 91.00 177 ALA A C 1
ATOM 1380 O O . ALA A 1 177 ? 9.502 3.317 -1.225 1.00 91.00 177 ALA A O 1
ATOM 1381 N N . ALA A 1 178 ? 11.451 2.545 -2.050 1.00 81.44 178 ALA A N 1
ATOM 1382 C CA . ALA A 1 178 ? 12.176 2.732 -0.804 1.00 81.44 178 ALA A CA 1
ATOM 1383 C C . ALA A 1 178 ? 12.066 4.201 -0.354 1.00 81.44 178 ALA A C 1
ATOM 1385 O O . ALA A 1 178 ? 12.252 5.112 -1.166 1.00 81.44 178 ALA A O 1
ATOM 1386 N N . LYS A 1 179 ? 11.774 4.422 0.935 1.00 83.38 179 LYS A N 1
ATOM 1387 C CA . LYS A 1 179 ? 11.609 5.748 1.562 1.00 83.38 179 LYS A CA 1
ATOM 1388 C C . LYS A 1 179 ? 10.373 6.545 1.132 1.00 83.38 179 LYS A C 1
ATOM 1390 O O . LYS A 1 179 ? 10.298 7.746 1.396 1.00 83.38 179 LYS A O 1
ATOM 1395 N N . ALA A 1 180 ? 9.389 5.932 0.472 1.00 78.31 180 ALA A N 1
ATOM 1396 C CA . ALA A 1 180 ? 8.167 6.646 0.101 1.00 78.31 180 ALA A CA 1
ATOM 1397 C C . ALA A 1 180 ? 7.353 7.129 1.322 1.00 78.31 180 ALA A C 1
ATOM 1399 O O . ALA A 1 180 ? 6.556 8.060 1.196 1.00 78.31 180 ALA A O 1
ATOM 1400 N N . MET A 1 181 ? 7.567 6.528 2.496 1.00 82.12 181 MET A N 1
ATOM 1401 C CA . MET A 1 181 ? 6.884 6.818 3.756 1.00 82.12 181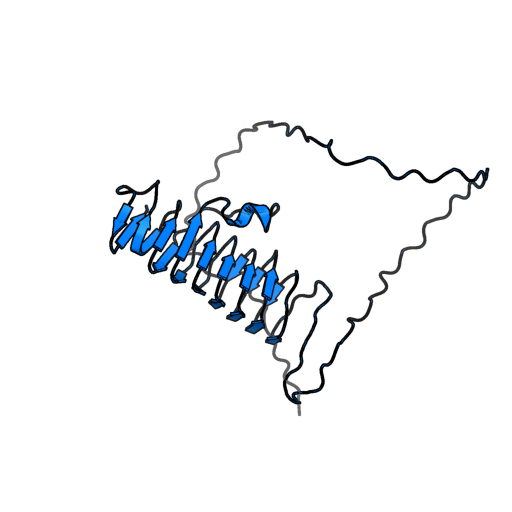 MET A CA 1
ATOM 1402 C C . MET A 1 181 ? 7.862 7.031 4.932 1.00 82.12 181 MET A C 1
ATOM 1404 O O . MET A 1 181 ? 7.445 6.922 6.081 1.00 82.12 181 MET A O 1
ATOM 1408 N N . GLU A 1 182 ? 9.123 7.416 4.679 1.00 80.88 182 GLU A N 1
ATOM 1409 C CA . GLU A 1 182 ? 10.195 7.515 5.699 1.00 80.88 182 GLU A CA 1
ATOM 1410 C C . GLU A 1 182 ? 9.802 8.411 6.891 1.00 80.88 182 GLU A C 1
ATOM 1412 O O . GLU A 1 182 ? 10.110 8.114 8.042 1.00 80.88 182 GLU A O 1
ATOM 1417 N N . ASN A 1 183 ? 9.031 9.475 6.639 1.00 77.06 183 ASN A N 1
ATOM 1418 C CA . ASN A 1 183 ? 8.543 10.383 7.686 1.00 77.06 183 ASN A CA 1
ATOM 1419 C C . ASN A 1 183 ? 7.421 9.794 8.559 1.00 77.06 183 ASN A C 1
ATOM 1421 O O . ASN A 1 183 ? 7.090 10.367 9.595 1.00 77.06 183 ASN A O 1
ATOM 1425 N N . PHE A 1 184 ? 6.775 8.716 8.117 1.00 72.31 184 PHE A N 1
ATOM 1426 C CA . PHE A 1 184 ? 5.623 8.132 8.797 1.00 72.31 184 PHE A CA 1
ATOM 1427 C C . PHE A 1 184 ? 6.037 7.078 9.823 1.00 72.31 184 PHE A C 1
ATOM 1429 O O . PHE A 1 184 ? 5.317 6.839 10.792 1.00 72.31 184 PHE A O 1
ATOM 1436 N N . SER A 1 185 ? 7.188 6.430 9.638 1.00 66.31 185 SER A N 1
ATOM 1437 C CA . SER A 1 185 ? 7.618 5.342 10.517 1.00 66.31 185 SER A CA 1
ATOM 1438 C C . SER A 1 185 ? 9.139 5.185 10.548 1.00 66.31 185 SER A C 1
ATOM 1440 O O . SER A 1 185 ? 9.672 4.249 9.954 1.00 66.31 185 SER A O 1
ATOM 1442 N N . PRO A 1 186 ? 9.845 6.083 11.256 1.00 64.81 186 PRO A N 1
ATOM 1443 C CA . PRO A 1 186 ? 11.307 6.083 11.299 1.00 64.81 186 PRO A CA 1
ATOM 1444 C C . PRO A 1 186 ? 11.902 4.815 11.935 1.00 64.81 186 PRO A C 1
ATOM 1446 O O . PRO A 1 186 ? 13.028 4.451 11.609 1.00 64.81 186 PRO A O 1
ATOM 1449 N N . ASP A 1 187 ? 11.143 4.134 12.801 1.00 70.56 187 ASP A N 1
ATOM 1450 C CA . ASP A 1 187 ? 11.622 2.991 13.590 1.00 70.56 187 ASP A CA 1
ATOM 1451 C C . ASP A 1 187 ? 11.192 1.623 13.031 1.00 70.56 187 ASP A C 1
ATOM 1453 O O . ASP A 1 187 ? 11.440 0.596 13.665 1.00 70.56 187 ASP A O 1
ATOM 1457 N N . MET A 1 188 ? 10.513 1.571 11.876 1.00 63.91 188 MET A N 1
ATOM 1458 C CA . MET A 1 188 ? 10.052 0.292 11.330 1.00 63.91 188 MET A CA 1
ATOM 1459 C C . MET A 1 188 ? 11.156 -0.405 10.542 1.00 63.91 188 MET A C 1
ATOM 1461 O O . MET A 1 188 ? 11.728 0.151 9.606 1.00 63.91 188 MET A O 1
ATOM 1465 N N . GLU A 1 189 ? 11.422 -1.660 10.900 1.00 67.44 189 GLU A N 1
ATOM 1466 C CA . GLU A 1 189 ? 12.316 -2.514 10.131 1.00 67.44 189 GLU A CA 1
ATOM 1467 C C . GLU A 1 189 ? 11.686 -2.799 8.762 1.00 67.44 189 GLU A C 1
ATOM 1469 O O . GLU A 1 189 ? 10.642 -3.449 8.640 1.00 67.44 189 GLU A O 1
ATOM 1474 N N . ILE A 1 190 ? 12.319 -2.275 7.713 1.00 69.75 190 ILE A N 1
ATOM 1475 C CA . ILE A 1 190 ? 11.926 -2.555 6.337 1.00 69.75 190 ILE A CA 1
ATOM 1476 C C . ILE A 1 190 ? 12.341 -3.993 6.045 1.00 69.75 190 ILE A C 1
ATOM 1478 O O . ILE A 1 190 ? 13.522 -4.300 5.876 1.00 69.75 190 ILE A O 1
ATOM 1482 N N . SER A 1 191 ? 11.353 -4.881 5.999 1.00 65.12 191 SER A N 1
ATOM 1483 C CA . SER A 1 191 ? 11.568 -6.273 5.614 1.00 65.12 191 SER A CA 1
ATOM 1484 C C . SER A 1 191 ? 12.058 -6.371 4.161 1.00 65.12 191 SER A C 1
ATOM 1486 O O . SER A 1 191 ? 11.881 -5.444 3.369 1.00 65.12 191 SER A O 1
ATOM 1488 N N . GLU A 1 192 ? 12.683 -7.493 3.788 1.00 72.62 192 GLU A N 1
ATOM 1489 C CA . GLU A 1 192 ? 13.226 -7.703 2.436 1.00 72.62 192 GLU A CA 1
ATOM 1490 C C . GLU A 1 192 ? 12.220 -7.312 1.338 1.00 72.62 192 GLU A C 1
ATOM 1492 O O . GLU A 1 192 ? 11.018 -7.588 1.458 1.00 72.62 192 GLU A O 1
ATOM 1497 N N . ARG A 1 193 ? 12.705 -6.664 0.269 1.00 78.12 193 ARG A N 1
ATOM 1498 C CA . ARG A 1 193 ? 11.875 -6.242 -0.870 1.00 78.12 193 ARG A CA 1
ATOM 1499 C C . ARG A 1 193 ? 11.145 -7.454 -1.440 1.00 78.12 193 ARG A C 1
ATOM 1501 O O . ARG A 1 193 ? 11.788 -8.368 -1.951 1.00 78.12 193 ARG A O 1
ATOM 1508 N N . GLY A 1 194 ? 9.819 -7.472 -1.339 1.00 82.81 194 GLY A N 1
ATOM 1509 C CA . GLY A 1 194 ? 9.027 -8.566 -1.889 1.00 82.81 194 GLY A CA 1
ATOM 1510 C C . GLY A 1 194 ? 8.547 -8.307 -3.311 1.00 82.81 194 GLY A C 1
ATOM 1511 O O . GLY A 1 194 ? 8.773 -7.250 -3.897 1.00 82.81 194 GLY A O 1
ATOM 1512 N N . PHE A 1 195 ? 7.893 -9.325 -3.861 1.00 93.12 195 PHE A N 1
ATOM 1513 C CA . PHE A 1 195 ? 7.301 -9.291 -5.188 1.00 93.12 195 PHE A CA 1
ATOM 1514 C C . PHE A 1 195 ? 5.855 -8.800 -5.096 1.00 93.12 195 PHE A C 1
ATOM 1516 O O . PHE A 1 195 ? 5.021 -9.468 -4.488 1.00 93.12 195 PHE A O 1
ATOM 1523 N N . GLY A 1 196 ? 5.555 -7.659 -5.715 1.00 94.94 196 GLY A N 1
ATOM 1524 C CA . GLY A 1 196 ? 4.227 -7.044 -5.659 1.00 94.94 196 GLY A CA 1
ATOM 1525 C C . GLY A 1 196 ? 3.535 -6.919 -7.015 1.00 94.94 196 GLY A C 1
ATOM 1526 O O . GLY A 1 196 ? 4.166 -6.969 -8.073 1.00 94.94 196 GLY A O 1
ATOM 1527 N N . VAL A 1 197 ? 2.218 -6.702 -6.991 1.00 97.56 197 VAL A N 1
ATOM 1528 C CA . VAL A 1 197 ? 1.419 -6.405 -8.192 1.00 97.56 197 VAL A CA 1
ATOM 1529 C C . VAL A 1 197 ? 0.842 -4.997 -8.105 1.00 97.56 197 VAL A C 1
ATOM 1531 O O . VAL A 1 197 ? 0.271 -4.614 -7.086 1.00 97.56 197 VAL A O 1
ATOM 1534 N N . GLN A 1 198 ? 0.959 -4.226 -9.185 1.00 97.88 198 GLN A N 1
ATOM 1535 C CA . GLN A 1 198 ? 0.352 -2.903 -9.322 1.00 97.88 198 GLN A CA 1
ATOM 15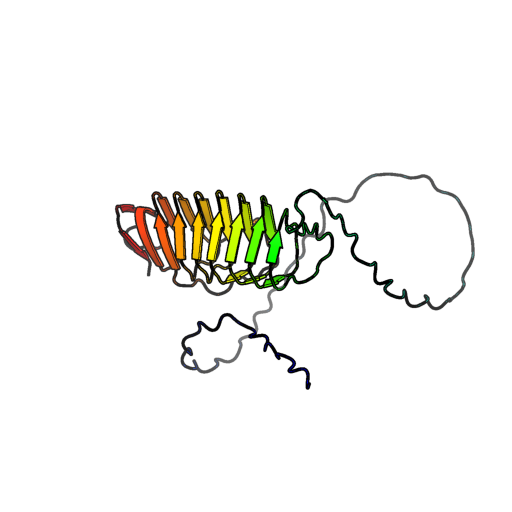36 C C . GLN A 1 198 ? -0.551 -2.857 -10.556 1.00 97.88 198 GLN A C 1
ATOM 1538 O O . GLN A 1 198 ? -0.152 -3.274 -11.643 1.00 97.88 198 GLN A O 1
ATOM 1543 N N . ALA A 1 199 ? -1.759 -2.326 -10.401 1.00 98.12 199 ALA A N 1
ATOM 1544 C CA . ALA A 1 199 ? -2.705 -2.088 -11.482 1.00 98.12 199 ALA A CA 1
ATOM 1545 C C . ALA A 1 199 ? -3.227 -0.648 -11.399 1.00 98.12 199 ALA A C 1
ATOM 1547 O O . ALA A 1 199 ? -3.847 -0.262 -10.408 1.00 98.12 199 ALA A O 1
ATOM 1548 N N . GLY A 1 200 ? -2.993 0.169 -12.424 1.00 96.88 200 GLY A N 1
ATOM 1549 C CA . GLY A 1 200 ? -3.424 1.562 -12.389 1.00 96.88 200 GLY A CA 1
ATOM 1550 C C . GLY A 1 200 ? -3.162 2.373 -13.641 1.00 96.88 200 GLY A C 1
ATOM 1551 O O . GLY A 1 200 ? -2.795 1.826 -14.671 1.00 96.88 200 GLY A O 1
ATOM 1552 N N . LEU A 1 201 ? -3.382 3.689 -13.600 1.00 97.62 201 LEU A N 1
ATOM 1553 C CA . LEU A 1 201 ? -3.020 4.537 -14.743 1.00 97.62 201 LEU A CA 1
ATOM 1554 C C . LEU A 1 201 ? -1.514 4.794 -14.762 1.00 97.62 201 LEU A C 1
ATOM 1556 O O . LEU A 1 201 ? -0.889 4.684 -15.816 1.00 97.62 201 LEU A O 1
ATOM 1560 N N . ILE A 1 202 ? -0.950 5.120 -13.602 1.00 97.88 202 ILE A N 1
ATOM 1561 C CA . ILE A 1 202 ? 0.459 5.445 -13.416 1.00 97.88 202 ILE A CA 1
ATOM 1562 C C . ILE A 1 202 ? 1.006 4.569 -12.293 1.00 97.88 202 ILE A C 1
ATOM 1564 O O . ILE A 1 202 ? 0.571 4.667 -11.148 1.00 97.88 202 ILE A O 1
ATOM 1568 N N . ASN A 1 203 ? 1.977 3.734 -12.639 1.00 97.50 203 ASN A N 1
ATOM 1569 C CA . ASN A 1 203 ? 2.675 2.849 -11.721 1.00 97.50 203 ASN A CA 1
ATOM 1570 C C . ASN A 1 203 ? 4.150 3.246 -11.664 1.00 97.50 203 ASN A C 1
ATOM 1572 O O . ASN A 1 203 ? 4.810 3.398 -12.697 1.00 97.50 203 ASN A O 1
ATOM 1576 N N . TYR A 1 204 ? 4.662 3.419 -10.453 1.00 97.56 204 TYR A N 1
ATOM 1577 C CA . TYR A 1 204 ? 6.076 3.600 -10.175 1.00 97.56 204 TYR A CA 1
ATOM 1578 C C . TYR A 1 204 ? 6.507 2.568 -9.140 1.00 97.56 204 TYR A C 1
ATOM 1580 O O . TYR A 1 204 ? 5.896 2.450 -8.075 1.00 97.56 204 TYR A O 1
ATOM 1588 N N . SER A 1 205 ? 7.590 1.848 -9.418 1.00 95.44 205 SER A N 1
ATOM 1589 C CA . SER A 1 205 ? 8.222 1.008 -8.409 1.00 95.44 205 SER A CA 1
ATOM 1590 C C . SER A 1 205 ? 9.727 0.920 -8.596 1.00 95.44 205 SER A C 1
ATOM 1592 O O . SER A 1 205 ? 10.196 0.955 -9.724 1.00 95.44 205 SER A O 1
ATOM 1594 N N . ASP A 1 206 ? 10.484 0.791 -7.510 1.00 94.50 206 ASP A N 1
ATOM 1595 C CA . ASP A 1 206 ? 11.910 0.439 -7.535 1.00 94.50 206 ASP A CA 1
ATOM 1596 C C . ASP A 1 206 ? 12.176 -1.027 -7.135 1.00 94.50 206 ASP A C 1
ATOM 1598 O O . ASP A 1 206 ? 13.333 -1.442 -7.019 1.00 94.50 206 ASP A O 1
ATOM 1602 N N . SER A 1 207 ? 11.111 -1.803 -6.922 1.00 91.69 207 SER A N 1
ATOM 1603 C CA . SER A 1 207 ? 11.141 -3.166 -6.391 1.00 91.69 207 SER A CA 1
ATOM 1604 C C . SER A 1 207 ? 10.653 -4.189 -7.433 1.00 91.69 207 SER A C 1
ATOM 1606 O O . SER A 1 207 ? 9.998 -3.803 -8.411 1.00 91.69 207 SER A O 1
ATOM 1608 N N . PRO A 1 208 ? 10.989 -5.486 -7.279 1.00 94.06 208 PRO A N 1
ATOM 1609 C CA . PRO A 1 208 ? 10.506 -6.540 -8.171 1.00 94.06 208 PRO A CA 1
ATOM 1610 C C . PRO A 1 208 ? 8.977 -6.659 -8.155 1.00 94.06 208 PRO A C 1
ATOM 1612 O O . PRO A 1 208 ? 8.327 -6.461 -7.128 1.00 94.06 208 PRO A O 1
ATOM 1615 N N . GLY A 1 209 ? 8.380 -6.999 -9.296 1.00 95.19 209 GLY A N 1
ATOM 1616 C CA . GLY A 1 209 ? 6.930 -7.115 -9.399 1.00 95.19 209 GLY A CA 1
ATOM 1617 C C . GLY A 1 209 ? 6.369 -7.011 -10.811 1.00 95.19 209 GLY A C 1
ATOM 1618 O O . GLY A 1 209 ? 7.092 -6.897 -11.804 1.00 95.19 209 GLY A O 1
ATOM 1619 N N . ILE A 1 210 ? 5.039 -7.031 -10.887 1.00 96.81 210 ILE A N 1
ATOM 1620 C CA . ILE A 1 210 ? 4.276 -6.891 -12.132 1.00 96.81 210 ILE A CA 1
ATOM 1621 C C . ILE A 1 210 ? 3.476 -5.596 -12.083 1.00 96.81 210 ILE A C 1
ATOM 1623 O O . ILE A 1 210 ? 2.762 -5.337 -11.116 1.00 96.81 210 ILE A O 1
ATOM 1627 N N . GLN A 1 211 ? 3.555 -4.804 -13.148 1.00 97.44 211 GLN A N 1
ATOM 1628 C CA . GLN A 1 211 ? 2.808 -3.558 -13.280 1.00 97.44 211 GLN A CA 1
ATOM 1629 C C . GLN A 1 211 ? 1.905 -3.610 -14.512 1.00 97.44 211 GLN A C 1
ATOM 1631 O O . GLN A 1 211 ? 2.354 -3.960 -15.604 1.00 97.44 211 GLN A O 1
ATOM 1636 N N . PHE A 1 212 ? 0.641 -3.232 -14.340 1.00 97.75 212 PHE A N 1
ATOM 1637 C CA . PHE A 1 212 ? -0.335 -3.057 -15.410 1.00 97.75 212 PHE A CA 1
ATOM 1638 C C . PHE A 1 212 ? -0.853 -1.624 -15.391 1.00 97.75 212 PHE A C 1
ATOM 1640 O O . PHE A 1 212 ? -1.459 -1.191 -14.409 1.00 97.75 212 PHE A O 1
ATOM 1647 N N . GLY A 1 213 ? -0.651 -0.878 -16.472 1.00 96.56 213 GLY A N 1
ATOM 1648 C CA . GLY A 1 213 ? -1.119 0.502 -16.518 1.00 96.56 213 GLY A CA 1
ATOM 1649 C C . GLY A 1 213 ? -0.704 1.301 -17.729 1.00 96.56 213 GLY A C 1
ATOM 1650 O O . GLY A 1 213 ? 0.150 0.866 -18.491 1.00 96.56 213 GLY A O 1
ATOM 1651 N N . LEU A 1 214 ? -1.306 2.477 -17.923 1.00 97.00 214 LEU A N 1
ATOM 1652 C CA . LEU A 1 214 ? -0.985 3.339 -19.069 1.00 97.00 214 LEU A CA 1
ATOM 1653 C C . LEU A 1 214 ? 0.493 3.747 -19.070 1.00 97.00 214 LEU A C 1
ATOM 1655 O O . LEU A 1 214 ? 1.111 3.791 -20.132 1.00 97.00 214 LEU A O 1
ATOM 1659 N N . TRP A 1 215 ? 1.056 3.988 -17.887 1.00 97.75 215 TRP A N 1
ATOM 1660 C CA . TRP A 1 215 ? 2.460 4.315 -17.687 1.00 97.75 215 TRP A CA 1
ATOM 1661 C C . TRP A 1 215 ? 3.042 3.501 -16.534 1.00 97.75 215 TRP A C 1
ATOM 1663 O O . TRP A 1 215 ? 2.595 3.639 -15.399 1.00 97.75 215 TRP A O 1
ATOM 1673 N N . ASN A 1 216 ? 4.051 2.677 -16.817 1.00 97.38 216 ASN A N 1
ATOM 1674 C CA . ASN A 1 216 ? 4.759 1.884 -15.813 1.00 97.38 216 ASN A CA 1
ATOM 1675 C C . ASN A 1 216 ? 6.226 2.300 -15.805 1.00 97.38 216 ASN A C 1
ATOM 1677 O O . ASN A 1 216 ? 6.860 2.328 -16.862 1.00 97.38 216 ASN A O 1
ATOM 1681 N N . SER A 1 217 ? 6.757 2.617 -14.629 1.00 97.31 217 SER A N 1
ATOM 1682 C CA . SER A 1 217 ? 8.123 3.094 -14.448 1.00 97.31 217 SER A CA 1
ATOM 1683 C C . SER A 1 217 ? 8.840 2.273 -13.387 1.00 97.31 217 SER A C 1
ATOM 1685 O O . SER A 1 217 ? 8.417 2.253 -12.232 1.00 97.31 217 SER A O 1
ATOM 1687 N N . ASN A 1 218 ? 9.956 1.649 -13.759 1.00 96.19 218 ASN A N 1
ATOM 1688 C CA . ASN A 1 218 ? 10.865 1.029 -12.806 1.00 96.19 218 ASN A CA 1
ATOM 1689 C C . ASN A 1 218 ? 12.329 1.222 -13.225 1.00 96.19 218 ASN A C 1
ATOM 1691 O O . ASN A 1 218 ? 12.760 0.582 -14.186 1.00 96.19 218 ASN A O 1
ATOM 1695 N N . PRO A 1 219 ? 13.117 2.046 -12.509 1.00 94.56 219 PRO A N 1
ATOM 1696 C CA . PRO A 1 219 ? 14.504 2.331 -12.879 1.00 94.56 219 PRO A CA 1
ATOM 1697 C C . PRO A 1 219 ? 15.420 1.098 -12.839 1.00 94.56 219 PRO A C 1
ATOM 1699 O O . PRO A 1 219 ? 16.454 1.103 -13.499 1.00 94.56 219 PRO A O 1
ATOM 1702 N N . ASN A 1 220 ? 15.036 0.052 -12.102 1.00 92.56 220 ASN A N 1
ATOM 1703 C CA . ASN A 1 220 ? 15.786 -1.195 -11.956 1.00 92.56 220 ASN A CA 1
ATOM 1704 C C . ASN A 1 220 ? 15.348 -2.282 -12.957 1.00 92.56 220 ASN A C 1
ATOM 1706 O O . ASN A 1 220 ? 15.950 -3.351 -13.001 1.00 92.56 220 ASN A O 1
ATOM 1710 N N . SER A 1 221 ? 14.314 -2.035 -13.769 1.00 92.94 221 SER A N 1
ATOM 1711 C CA . SER A 1 221 ? 13.858 -2.985 -14.794 1.00 92.94 221 SER A CA 1
ATOM 1712 C C . SER A 1 221 ? 14.702 -2.919 -16.075 1.00 92.94 221 SER A C 1
ATOM 1714 O O . SER A 1 221 ? 15.346 -1.911 -16.367 1.00 92.94 221 SER A O 1
ATOM 1716 N N . LEU A 1 222 ? 14.651 -3.983 -16.890 1.00 90.69 222 LEU A N 1
ATOM 1717 C CA . LEU A 1 222 ? 15.325 -4.029 -18.198 1.00 90.69 222 LEU A CA 1
ATOM 1718 C C . LEU A 1 222 ? 14.863 -2.895 -19.130 1.00 90.69 222 LEU A C 1
ATOM 1720 O O . LEU A 1 222 ? 15.652 -2.388 -19.927 1.00 90.69 222 LEU A O 1
ATOM 1724 N N . ILE A 1 223 ? 13.583 -2.516 -19.041 1.00 92.94 223 ILE A N 1
ATOM 1725 C CA . ILE A 1 223 ? 12.997 -1.411 -19.798 1.00 92.94 223 ILE A CA 1
ATOM 1726 C C . ILE A 1 223 ? 12.357 -0.433 -18.805 1.00 92.94 223 ILE A C 1
ATOM 1728 O O . ILE A 1 223 ? 11.208 -0.641 -18.407 1.00 92.94 223 ILE A O 1
ATOM 1732 N N . PRO A 1 224 ? 13.064 0.651 -18.426 1.00 93.56 224 PRO A N 1
ATOM 1733 C CA . PRO A 1 224 ? 12.653 1.507 -17.318 1.00 93.56 224 PRO A CA 1
ATOM 1734 C C . PRO A 1 224 ? 11.264 2.121 -17.429 1.00 93.56 224 PRO A C 1
ATOM 1736 O O . PRO A 1 224 ? 10.635 2.390 -16.410 1.00 93.56 224 PRO A O 1
ATOM 1739 N N . HIS A 1 225 ? 10.777 2.331 -18.651 1.00 96.25 225 HIS A N 1
ATOM 1740 C CA . HIS A 1 225 ? 9.443 2.851 -18.915 1.00 96.25 225 HIS A CA 1
ATOM 1741 C C . HIS A 1 225 ? 8.766 2.000 -19.984 1.00 96.25 225 HIS A C 1
ATOM 1743 O O . HIS A 1 225 ? 9.270 1.908 -21.105 1.00 96.25 225 HIS A O 1
ATOM 1749 N N . PHE A 1 226 ? 7.618 1.403 -19.662 1.00 94.94 226 PHE A N 1
ATOM 1750 C CA . PHE A 1 226 ? 6.858 0.608 -20.627 1.00 94.94 226 PHE A CA 1
ATOM 1751 C C . PHE A 1 226 ? 5.348 0.842 -20.485 1.00 94.94 226 PHE A C 1
ATOM 1753 O O . PHE A 1 226 ? 4.817 0.801 -19.371 1.00 94.94 226 PHE A O 1
ATOM 1760 N N . PRO A 1 227 ? 4.621 1.107 -21.584 1.00 93.88 227 PRO A N 1
ATOM 1761 C CA . PRO A 1 227 ? 3.176 1.280 -21.535 1.00 93.88 227 PRO A CA 1
ATOM 1762 C C . PRO A 1 227 ? 2.462 -0.069 -21.395 1.00 93.88 227 PRO A C 1
ATOM 1764 O O . PRO A 1 227 ? 2.935 -1.090 -21.885 1.00 93.88 227 PRO A O 1
ATOM 1767 N N . ILE A 1 228 ? 1.274 -0.063 -20.795 1.00 93.31 228 ILE A N 1
ATOM 1768 C CA . ILE A 1 228 ? 0.359 -1.205 -20.602 1.00 93.31 228 ILE A CA 1
ATOM 1769 C C . ILE A 1 228 ? 0.865 -2.248 -19.595 1.00 93.31 228 ILE A C 1
ATOM 1771 O O . ILE A 1 228 ? 0.090 -2.657 -18.731 1.00 93.31 228 ILE A O 1
ATOM 1775 N N . PHE A 1 229 ? 2.128 -2.664 -19.672 1.00 95.25 229 PHE A N 1
ATOM 1776 C CA . PHE A 1 229 ? 2.656 -3.792 -18.906 1.00 95.25 229 PHE A CA 1
ATOM 1777 C C . PHE A 1 229 ? 4.155 -3.665 -18.612 1.00 95.25 229 PHE A C 1
ATOM 1779 O O . PHE A 1 229 ? 4.924 -3.401 -19.522 1.00 95.25 229 PHE A O 1
ATOM 1786 N N . ASN A 1 230 ? 4.613 -3.915 -17.386 1.00 94.81 230 ASN A N 1
ATOM 1787 C CA . ASN A 1 230 ? 6.047 -4.025 -17.093 1.00 94.81 230 ASN A CA 1
ATOM 1788 C C . ASN A 1 230 ? 6.321 -5.174 -16.111 1.00 94.81 230 ASN A C 1
ATOM 1790 O O . ASN A 1 230 ? 5.565 -5.366 -15.157 1.00 94.81 230 ASN A O 1
ATOM 1794 N N . ILE A 1 231 ? 7.401 -5.925 -16.343 1.00 92.69 231 ILE A N 1
ATOM 1795 C CA . ILE A 1 231 ? 7.905 -6.961 -15.432 1.00 92.69 231 ILE A CA 1
ATOM 1796 C C . ILE A 1 231 ? 9.229 -6.470 -14.870 1.00 92.69 231 ILE A C 1
ATOM 1798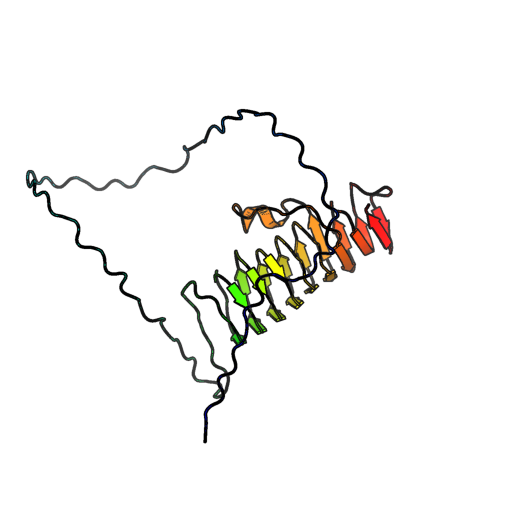 O O . ILE A 1 231 ? 10.158 -6.157 -15.614 1.00 92.69 231 ILE A O 1
ATOM 1802 N N . CYS A 1 232 ? 9.312 -6.450 -13.549 1.00 89.75 232 CYS A N 1
ATOM 1803 C CA . CYS A 1 232 ? 10.496 -6.057 -12.811 1.00 89.75 232 CYS A CA 1
ATOM 1804 C C . CYS A 1 232 ? 10.999 -7.300 -12.078 1.00 89.75 232 CYS A C 1
ATOM 1806 O O . CYS A 1 232 ? 10.261 -7.868 -11.271 1.00 89.75 232 CYS A O 1
ATOM 1808 N N . LEU A 1 233 ? 12.203 -7.752 -12.424 1.00 88.12 233 LEU A N 1
ATOM 1809 C CA . LEU A 1 233 ? 12.855 -8.919 -11.828 1.00 88.12 233 LEU A CA 1
ATOM 1810 C C . LEU A 1 233 ? 13.911 -8.476 -10.820 1.00 88.12 233 LEU A C 1
ATOM 1812 O O . LEU A 1 233 ? 14.524 -7.414 -11.068 1.00 88.12 233 LEU A O 1
#

pLDDT: mean 72.57, std 24.09, range [27.73, 98.44]

Foldseek 3Di:
DDDDDDDDDDPDDPPPDPPDPDDDDDDDDDDDDDDDDPPDDDDDDDDDDDDDDDDDDDPDDDPPPDPPPPDFDQDQPPDDVPDRAGPGPDQDEDEEEYEEEADAHAEYHYEYEYAYAQYLYEYHEEYEYQEHEYADYAYEYEYAAYEYQAYPYEYEYQHYEYQAAQEEYEHAEAEHHHPSCCVRHVPDDRPPRHEHEYEHAAAEHQGFYKYAHQWHAHPQAPDRIDGGIDGHD